Protein AF-A0A7R9HUI9-F1 (afdb_monomer)

Mean predicted aligned error: 11.56 Å

Secondary structure (DSSP, 8-state):
--PPP------HHHH-GGGTT-GGG--EE----SHHHHHHHHHTT-SEEEEEEEEEEEPPSSTT-PEEEEEEPPPTT--SPPBHHHHHHHHHHH-S-EEEEEESSHHHHHHHHHHHHHTGGG--S-EEEEE-TTTS-HHHHHHHHHHHHHH-TTSEEEE-SPPTT----SS-S--HHHHHHHHHHHHHTT--S-EEEEEEHHHHHT-TTTGGGGG--TT-S-EEEEEE--SSS---EEEE---S---------SSS------S-----PPP---PPPP-

Sequence (279 aa):
MKIASSEEMPSIQEFFPSIKNDLTKVTWAHYVDSNVALEVALKSKVMMIVSDVDAIFKPSLSRKNNKVFPIMKRSPGVRRGYTLQQFMKKVSDAKSVAVKLNFDRIIIFEESIKILKDMIGKIKFPLWLNADTDKMEDKDIDKFLSLCTHNFPKATISIGMLHKGQKIGSERGYNAKLVTQMKDTLTRNNVTQTVAFPVDAFLAAYSVDTLPALKDVQGITDSALYMYSLSLFNKDVYVVQAGPRTEGRCNPFYGSQCYKLSSPLPVRPVLPTQVPSLA

Solvent-accessible surface area (backbone atoms only — not comparable to full-atom values): 16521 Å² total; per-residue (Å²): 132,84,73,77,82,90,80,54,49,42,52,67,50,74,72,39,62,90,46,68,83,38,62,56,67,64,38,72,40,73,73,42,25,39,69,66,47,41,55,52,48,74,73,49,89,44,39,31,40,30,25,42,49,34,61,51,78,44,85,39,98,50,90,85,56,61,46,68,43,47,15,25,33,75,63,91,88,69,91,72,76,43,36,45,64,60,51,53,49,54,51,45,72,63,71,69,50,29,42,33,45,35,30,56,46,55,74,45,48,63,57,36,48,60,55,50,59,80,39,47,95,51,46,74,38,29,44,32,49,27,51,41,25,63,66,27,53,71,72,42,51,48,50,49,46,42,50,37,50,73,76,39,63,70,34,32,43,29,47,43,70,50,45,46,89,63,71,75,61,96,57,69,32,53,50,65,66,46,50,49,53,47,44,51,55,41,50,78,40,64,45,43,38,35,38,34,34,54,37,48,43,74,34,46,66,55,13,74,88,38,57,68,57,68,68,74,45,79,70,42,73,45,63,42,41,32,26,36,43,86,60,84,94,60,78,62,65,51,38,50,69,78,68,86,86,77,92,79,89,76,80,96,75,79,86,82,80,94,72,86,89,78,86,89,88,82,90,86,89,83,79,90,79,83,82,82,82,87,128

Radius of gyration: 20.75 Å; Cα contacts (8 Å, |Δi|>4): 456; chains: 1; bounding box: 46×66×59 Å

InterPro domains:
  IPR019356 Menorin-like domain [PF10223] (22-226)
  IPR019356 Menorin-like domain [PTHR21184] (9-214)

Foldseek 3Di:
DDDPDLPAEDDLCVLCVVCVPPCQPQFEDEQCQDPVSLVVCLPDLHAEYEWEKDWDFADDPDNPDTDTFIFTDDDPPDDDTHGPLNSLVVCLVSSRHEYEYEYLFLVNVVNCLVSCLVCSVSNRYAYEYEYPQQRDALVSLLVNLLSCVVRPLAHEYEYELDHHPDDPPVQAADDQVSLVVVLCSCVVSQRQEEYEYEDEPRRVLSQVPRVLCNQPRPRHPGYWYKYWHPPPDDTDIGTDDNDDDDDDHDDDDDDDDDDDDDDYDDDDDDDDDDDDDDD

pLDDT: mean 75.26, std 23.94, range [23.42, 97.81]

Structure (mmCIF, N/CA/C/O backbone):
data_AF-A0A7R9HUI9-F1
#
_entry.id   AF-A0A7R9HUI9-F1
#
loop_
_atom_site.group_PDB
_atom_site.id
_atom_site.type_symbol
_atom_site.label_atom_id
_atom_site.label_alt_id
_atom_site.label_comp_id
_atom_site.label_asym_id
_atom_site.label_entity_id
_atom_site.label_seq_id
_atom_site.pdbx_PDB_ins_code
_atom_site.Cartn_x
_atom_site.Cartn_y
_atom_site.Cartn_z
_atom_site.occupancy
_atom_site.B_iso_or_equiv
_atom_site.auth_seq_id
_atom_site.auth_comp_id
_atom_site.auth_asym_id
_atom_site.auth_atom_id
_atom_site.pdbx_PDB_model_num
ATOM 1 N N . MET A 1 1 ? 2.332 22.270 23.258 1.00 35.53 1 MET A N 1
ATOM 2 C CA . MET A 1 1 ? 1.247 21.310 22.962 1.00 35.53 1 MET A CA 1
ATOM 3 C C . MET A 1 1 ? 1.901 20.032 22.453 1.00 35.53 1 MET A C 1
ATOM 5 O O . MET A 1 1 ? 2.426 20.037 21.349 1.00 35.53 1 MET A O 1
ATOM 9 N N . LYS A 1 2 ? 2.018 18.997 23.296 1.00 28.03 2 LYS A N 1
ATOM 10 C CA . LYS A 1 2 ? 2.572 17.698 22.885 1.00 28.03 2 LYS A CA 1
ATOM 11 C C . LYS A 1 2 ? 1.586 17.069 21.901 1.00 28.03 2 LYS A C 1
ATOM 13 O O . LYS A 1 2 ? 0.448 16.797 22.270 1.00 28.03 2 LYS A O 1
ATOM 18 N N . ILE A 1 3 ? 2.012 16.903 20.654 1.00 37.66 3 ILE A N 1
ATOM 19 C CA . ILE A 1 3 ? 1.336 16.051 19.675 1.00 37.66 3 ILE A CA 1
ATOM 20 C C . ILE A 1 3 ? 1.303 14.653 20.307 1.00 37.66 3 ILE A C 1
ATOM 22 O O . ILE A 1 3 ? 2.332 14.192 20.803 1.00 37.66 3 ILE A O 1
ATOM 26 N N . ALA A 1 4 ? 0.125 14.032 20.384 1.00 33.44 4 ALA A N 1
ATOM 27 C CA . ALA A 1 4 ? -0.018 12.664 20.874 1.00 33.44 4 ALA A CA 1
ATOM 28 C C . ALA A 1 4 ? 1.007 11.758 20.164 1.00 33.44 4 ALA A C 1
ATOM 30 O O . ALA A 1 4 ? 1.166 11.855 18.946 1.00 33.44 4 ALA A O 1
ATOM 31 N N . SER A 1 5 ? 1.742 10.948 20.929 1.00 39.94 5 SER A N 1
ATOM 32 C CA . SER A 1 5 ? 2.838 10.125 20.417 1.00 39.94 5 SER A CA 1
ATOM 33 C C . SER A 1 5 ? 2.357 9.200 19.295 1.00 39.94 5 SER A C 1
ATOM 35 O O . SER A 1 5 ? 1.336 8.520 19.384 1.00 39.94 5 SER A O 1
ATOM 37 N N . SER A 1 6 ? 3.104 9.208 18.199 1.00 42.56 6 SER A N 1
ATOM 38 C CA . SER A 1 6 ? 2.836 8.518 16.939 1.00 42.56 6 SER A CA 1
ATOM 39 C C . SER A 1 6 ? 3.268 7.041 16.957 1.00 42.56 6 SER A C 1
ATOM 41 O O . SER A 1 6 ? 3.981 6.605 16.054 1.00 42.56 6 SER A O 1
ATOM 43 N N . GLU A 1 7 ? 2.888 6.275 17.984 1.00 55.62 7 GLU A N 1
ATOM 44 C CA . GLU A 1 7 ? 3.450 4.930 18.228 1.00 55.62 7 GLU A CA 1
ATOM 45 C C . GLU A 1 7 ? 2.716 3.723 17.606 1.00 55.62 7 GLU A C 1
ATOM 47 O O . GLU A 1 7 ? 3.269 2.635 17.645 1.00 55.62 7 GLU A O 1
ATOM 52 N N . GLU A 1 8 ? 1.533 3.823 16.990 1.00 69.94 8 GLU A N 1
ATOM 53 C CA . GLU A 1 8 ? 0.683 2.611 16.879 1.00 69.94 8 GLU A CA 1
ATOM 54 C C . GLU A 1 8 ? 0.144 2.261 15.476 1.00 69.94 8 GLU A C 1
ATOM 56 O O . GLU A 1 8 ? -1.057 2.054 15.314 1.00 69.94 8 GLU A O 1
ATOM 61 N N . MET A 1 9 ? 1.006 2.145 14.460 1.00 88.25 9 MET A N 1
ATOM 62 C CA . MET A 1 9 ? 0.692 1.309 13.286 1.00 88.25 9 MET A CA 1
ATOM 63 C C . MET A 1 9 ? 1.626 0.095 13.290 1.00 88.25 9 MET A C 1
ATOM 65 O O . MET A 1 9 ? 2.814 0.274 13.020 1.00 88.25 9 MET A O 1
ATOM 69 N N . PRO A 1 10 ? 1.126 -1.110 13.625 1.00 91.88 10 PRO A N 1
ATOM 70 C CA . PRO A 1 10 ? 1.953 -2.307 13.643 1.00 91.88 10 PRO A CA 1
ATOM 71 C C . PRO A 1 10 ? 2.293 -2.758 12.220 1.00 91.88 10 PRO A C 1
ATOM 73 O O . PRO A 1 10 ? 1.549 -2.512 11.265 1.00 91.88 10 PRO A O 1
ATOM 76 N N . SER A 1 11 ? 3.401 -3.474 12.089 1.00 89.50 11 SER A N 1
ATOM 77 C CA . SER A 1 11 ? 3.701 -4.307 10.927 1.00 89.50 11 SER A CA 1
ATOM 78 C C . SER A 1 11 ? 2.710 -5.473 10.807 1.00 89.50 11 SER A C 1
ATOM 80 O O . SER A 1 11 ? 1.988 -5.819 11.746 1.00 89.50 11 SER A O 1
ATOM 82 N N . ILE A 1 12 ? 2.682 -6.122 9.640 1.00 90.31 12 ILE A N 1
ATOM 83 C CA . ILE A 1 12 ? 1.842 -7.307 9.402 1.00 90.31 12 ILE A CA 1
ATOM 84 C C . ILE A 1 12 ? 2.193 -8.439 10.380 1.00 90.31 12 ILE A C 1
ATOM 86 O O . ILE A 1 12 ? 1.303 -9.119 10.881 1.00 90.31 12 ILE A O 1
ATOM 90 N N . GLN A 1 13 ? 3.478 -8.622 10.672 1.00 89.12 13 GLN A N 1
ATOM 91 C CA . GLN A 1 13 ? 4.000 -9.666 11.547 1.00 89.12 13 GLN A CA 1
ATOM 92 C C . GLN A 1 13 ? 3.611 -9.426 13.010 1.00 89.12 13 GLN A C 1
ATOM 94 O O . GLN A 1 13 ? 3.196 -10.363 13.690 1.00 89.12 13 GLN A O 1
ATOM 99 N N . GLU A 1 14 ? 3.698 -8.177 13.478 1.00 92.19 14 GLU A N 1
ATOM 100 C CA . GLU A 1 14 ? 3.264 -7.791 14.828 1.00 92.19 14 GLU A CA 1
ATOM 101 C C . GLU A 1 14 ? 1.750 -7.935 14.991 1.00 92.19 14 GLU A C 1
ATOM 103 O O . GLU A 1 14 ? 1.275 -8.411 16.020 1.00 92.19 14 GLU A O 1
ATOM 108 N N . PHE A 1 15 ? 0.987 -7.553 13.965 1.00 95.31 15 PHE A N 1
ATOM 109 C CA . PHE A 1 15 ? -0.470 -7.628 14.001 1.00 95.31 15 PHE A CA 1
ATOM 110 C C . PHE A 1 15 ? -0.991 -9.068 13.867 1.00 95.31 15 PHE A C 1
ATOM 112 O O . PHE A 1 15 ? -2.026 -9.411 14.437 1.00 95.31 15 PHE A O 1
ATOM 119 N N . PHE A 1 16 ? -0.259 -9.934 13.161 1.00 95.00 16 PHE A N 1
ATOM 120 C CA . PHE A 1 16 ? -0.620 -11.332 12.944 1.00 95.00 16 PHE A CA 1
ATOM 121 C C . PHE A 1 16 ? 0.495 -12.304 13.352 1.00 95.00 16 PHE A C 1
ATOM 123 O O . PHE A 1 16 ? 1.084 -12.972 12.497 1.00 95.00 16 PHE A O 1
ATOM 130 N N . PRO A 1 17 ? 0.744 -12.498 14.657 1.00 95.06 17 PRO A N 1
ATOM 131 C CA . PRO A 1 17 ? 1.827 -13.365 15.129 1.00 95.06 17 PRO A CA 1
ATOM 132 C C . PRO A 1 17 ? 1.682 -14.831 14.674 1.00 95.06 17 PRO A C 1
ATOM 134 O O . PRO A 1 17 ? 2.671 -15.562 14.574 1.00 95.06 17 PRO A O 1
ATOM 137 N N . SER A 1 18 ? 0.464 -15.272 14.335 1.00 93.94 18 SER A N 1
ATOM 138 C CA . SER A 1 18 ? 0.172 -16.624 13.839 1.00 93.94 18 SER A CA 1
ATOM 139 C C . SER A 1 18 ? 0.872 -16.968 12.520 1.00 93.94 18 SER A C 1
ATOM 141 O O . SER A 1 18 ? 1.105 -18.152 12.258 1.00 93.94 18 SER A O 1
ATOM 143 N N . ILE A 1 19 ? 1.268 -15.975 11.711 1.00 88.50 19 ILE A N 1
ATOM 144 C CA . ILE A 1 19 ? 2.004 -16.231 10.464 1.00 88.50 19 ILE A CA 1
ATOM 145 C C . ILE A 1 19 ? 3.453 -16.658 10.724 1.00 88.50 19 ILE A C 1
ATOM 147 O O . ILE A 1 19 ? 4.075 -17.251 9.844 1.00 88.50 19 ILE A O 1
ATOM 151 N N . LYS A 1 20 ? 3.985 -16.439 11.938 1.00 90.31 20 LYS A N 1
ATOM 152 C CA . LYS A 1 20 ? 5.367 -16.770 12.332 1.00 90.31 20 LYS A CA 1
ATOM 153 C C . LYS A 1 20 ? 6.413 -16.154 11.393 1.00 90.31 20 LYS A C 1
ATOM 155 O O . LYS A 1 20 ? 7.291 -16.860 10.906 1.00 90.31 20 LYS A O 1
ATOM 160 N N . ASN A 1 21 ? 6.289 -14.852 11.131 1.00 83.69 21 ASN A N 1
ATOM 161 C CA . ASN A 1 21 ? 7.165 -14.099 10.223 1.00 83.69 21 ASN A CA 1
ATOM 162 C C . ASN A 1 21 ? 7.240 -14.674 8.804 1.00 83.69 21 ASN A C 1
ATOM 164 O O . ASN A 1 21 ? 8.276 -14.542 8.166 1.00 83.69 21 ASN A O 1
ATOM 168 N N . ASP A 1 22 ? 6.178 -15.332 8.342 1.00 82.12 22 ASP A N 1
ATOM 169 C CA . ASP A 1 22 ? 6.052 -15.843 6.983 1.00 82.12 22 ASP A CA 1
ATOM 170 C C . ASP A 1 22 ? 4.892 -15.126 6.293 1.00 82.12 22 ASP A C 1
ATOM 172 O O . ASP A 1 22 ? 3.723 -15.499 6.440 1.00 82.12 22 ASP A O 1
ATOM 176 N N . LEU A 1 23 ? 5.219 -14.061 5.558 1.00 83.00 23 LEU A N 1
ATOM 177 C CA . LEU A 1 23 ? 4.222 -13.239 4.873 1.00 83.00 23 LEU A CA 1
ATOM 178 C C . LEU A 1 23 ? 3.435 -14.014 3.798 1.00 83.00 23 LEU A C 1
ATOM 180 O O . LEU A 1 23 ? 2.349 -13.572 3.425 1.00 83.00 23 LEU A O 1
ATOM 184 N N . THR A 1 24 ? 3.911 -15.187 3.349 1.00 79.50 24 THR A N 1
ATOM 185 C CA . THR A 1 24 ? 3.194 -16.052 2.387 1.00 79.50 24 THR A CA 1
ATOM 186 C C . THR A 1 24 ? 1.862 -16.573 2.944 1.00 79.50 24 THR A C 1
ATOM 188 O O . THR A 1 24 ? 0.975 -16.948 2.182 1.00 79.50 24 THR A O 1
ATOM 191 N N . LYS A 1 25 ? 1.692 -16.562 4.275 1.00 84.94 25 LYS A N 1
ATOM 192 C CA . LYS A 1 25 ? 0.476 -17.021 4.967 1.00 84.94 25 LYS A CA 1
ATOM 193 C C . LYS A 1 25 ? -0.602 -15.953 5.105 1.00 84.94 25 LYS A C 1
ATOM 195 O O . LYS A 1 25 ? -1.689 -16.262 5.591 1.00 84.94 25 LYS A O 1
ATOM 200 N N . VAL A 1 26 ? -0.313 -14.706 4.734 1.00 85.81 26 VAL A N 1
ATOM 201 C CA . VAL A 1 26 ? -1.303 -13.627 4.779 1.00 85.81 26 VAL A CA 1
ATOM 202 C C . VAL A 1 26 ? -2.389 -13.926 3.752 1.00 85.81 26 VAL A C 1
ATOM 204 O O . VAL A 1 26 ? -2.101 -14.094 2.570 1.00 85.81 26 VAL A O 1
ATOM 207 N N . THR A 1 27 ? -3.640 -13.991 4.201 1.00 89.12 27 THR A N 1
ATOM 208 C CA . THR A 1 27 ? -4.804 -14.196 3.332 1.00 89.12 27 THR A CA 1
ATOM 209 C C . THR A 1 27 ? -5.467 -12.866 2.990 1.00 89.12 27 THR A C 1
ATOM 211 O O . THR A 1 27 ? -5.553 -11.964 3.827 1.00 89.12 27 THR A O 1
ATOM 214 N N . TRP A 1 28 ? -5.962 -12.749 1.759 1.00 89.44 28 TRP A N 1
ATOM 215 C CA . TRP A 1 28 ? -6.388 -11.478 1.179 1.00 89.44 28 TRP A CA 1
ATOM 216 C C . TRP A 1 28 ? -7.849 -11.532 0.725 1.00 89.44 28 TRP A C 1
ATOM 218 O O . TRP A 1 28 ? -8.276 -12.493 0.089 1.00 89.44 28 TRP A O 1
ATOM 228 N N . ALA A 1 29 ? -8.607 -10.477 1.012 1.00 87.00 29 ALA A N 1
ATOM 229 C CA . ALA A 1 29 ? -9.877 -10.183 0.361 1.00 87.00 29 ALA A CA 1
ATOM 230 C C . ALA A 1 29 ? -9.671 -9.018 -0.607 1.00 87.00 29 ALA A C 1
ATOM 232 O O . ALA A 1 29 ? -9.324 -7.914 -0.187 1.00 87.00 29 ALA A O 1
ATOM 233 N N . HIS A 1 30 ? -9.891 -9.258 -1.896 1.00 86.56 30 HIS A N 1
ATOM 234 C CA . HIS A 1 30 ? -9.762 -8.240 -2.936 1.00 86.56 30 HIS A CA 1
ATOM 235 C C . HIS A 1 30 ? -11.111 -7.611 -3.287 1.00 86.56 30 HIS A C 1
ATOM 237 O O . HIS A 1 30 ? -12.155 -8.241 -3.118 1.00 86.56 30 HIS A O 1
ATOM 243 N N . TYR A 1 31 ? -11.069 -6.390 -3.829 1.00 85.31 31 TYR A N 1
ATOM 244 C CA . TYR A 1 31 ? -12.244 -5.648 -4.308 1.00 85.31 31 TYR A CA 1
ATOM 245 C C . TYR A 1 31 ? -13.308 -5.438 -3.234 1.00 85.31 31 TYR A C 1
ATOM 247 O O . TYR A 1 31 ? -14.516 -5.538 -3.474 1.00 85.31 31 TYR A O 1
ATOM 255 N N . VAL A 1 32 ? -12.862 -5.155 -2.012 1.00 88.94 32 VAL A N 1
ATOM 256 C CA . VAL A 1 32 ? -13.756 -4.895 -0.886 1.00 88.94 32 VAL A CA 1
ATOM 257 C C . VAL A 1 32 ? -14.206 -3.436 -0.946 1.00 88.94 32 VAL A C 1
ATOM 259 O O . VAL A 1 32 ? -13.897 -2.617 -0.083 1.00 88.94 32 VAL A O 1
ATOM 262 N N . ASP A 1 33 ? -14.929 -3.100 -2.011 1.00 87.31 33 ASP A N 1
ATOM 263 C CA . ASP A 1 33 ? -15.222 -1.712 -2.377 1.00 87.31 33 ASP A CA 1
ATOM 264 C C . ASP A 1 33 ? -16.661 -1.292 -2.023 1.00 87.31 33 ASP A C 1
ATOM 266 O O . ASP A 1 33 ? -17.144 -0.218 -2.381 1.00 87.31 33 ASP A O 1
ATOM 270 N N . SER A 1 34 ? -17.380 -2.141 -1.288 1.00 86.56 34 SER A N 1
ATOM 271 C CA . SER A 1 34 ? -18.741 -1.874 -0.827 1.00 86.56 34 SER A CA 1
ATOM 272 C C . SER A 1 34 ? -18.910 -2.222 0.643 1.00 86.56 34 SER A C 1
ATOM 274 O O . SER A 1 34 ? -18.186 -3.050 1.195 1.00 86.56 34 SER A O 1
ATOM 276 N N . ASN A 1 35 ? -19.926 -1.630 1.271 1.00 87.94 35 ASN A N 1
ATOM 277 C CA . ASN A 1 35 ? -20.260 -1.946 2.653 1.00 87.94 35 ASN A CA 1
ATOM 278 C C . ASN A 1 35 ? -20.578 -3.440 2.858 1.00 87.94 35 ASN A C 1
ATOM 280 O O . ASN A 1 35 ? -20.190 -4.022 3.864 1.00 87.94 35 ASN A O 1
ATOM 284 N N . VAL A 1 36 ? -21.267 -4.060 1.894 1.00 87.44 36 VAL A N 1
ATOM 285 C CA . VAL A 1 36 ? -21.635 -5.482 1.958 1.00 87.44 36 VAL A CA 1
ATOM 286 C C . VAL A 1 36 ? -20.393 -6.362 1.851 1.00 87.44 36 VAL A C 1
ATOM 288 O O . VAL A 1 36 ? -20.204 -7.250 2.676 1.00 87.44 36 VAL A O 1
ATOM 291 N N . ALA A 1 37 ? -19.512 -6.081 0.884 1.00 88.56 37 ALA A N 1
ATOM 292 C CA . ALA A 1 37 ? -18.255 -6.811 0.744 1.00 88.56 37 ALA A CA 1
ATOM 293 C C . ALA A 1 37 ? -17.390 -6.677 2.005 1.00 88.56 37 ALA A C 1
ATOM 295 O O . ALA A 1 37 ? -16.818 -7.664 2.461 1.00 88.56 37 ALA A O 1
ATOM 296 N N . LEU A 1 38 ? -17.344 -5.482 2.605 1.00 91.31 38 LEU A N 1
ATOM 297 C CA . LEU A 1 38 ? -16.615 -5.260 3.849 1.00 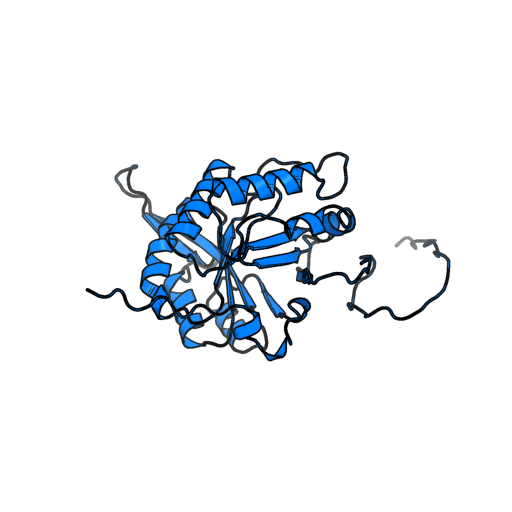91.31 38 LEU A CA 1
ATOM 298 C C . LEU A 1 38 ? -17.197 -6.078 5.003 1.00 91.31 38 LEU A C 1
ATOM 300 O O . LEU A 1 38 ? -16.449 -6.720 5.728 1.00 91.31 38 LEU A O 1
ATOM 304 N N . GLU A 1 39 ? -18.518 -6.107 5.166 1.00 90.81 39 GLU A N 1
ATOM 305 C CA . GLU A 1 39 ? -19.155 -6.913 6.213 1.00 90.81 39 GLU A CA 1
ATOM 306 C C . GLU A 1 39 ? -18.893 -8.414 6.045 1.00 90.81 39 GLU A C 1
ATOM 308 O O . GLU A 1 39 ? -18.693 -9.110 7.040 1.00 90.81 39 GLU A O 1
ATOM 313 N N . VAL A 1 40 ? -18.856 -8.911 4.805 1.00 90.06 40 VAL A N 1
ATOM 314 C CA . VAL A 1 40 ? -18.475 -10.300 4.510 1.00 90.06 40 VAL A CA 1
ATOM 315 C C . VAL A 1 40 ? -17.008 -10.542 4.866 1.00 90.06 40 VAL A C 1
ATOM 317 O O . VAL A 1 40 ? -16.707 -11.504 5.570 1.00 90.06 40 VAL A O 1
ATOM 320 N N . ALA A 1 41 ? -16.105 -9.655 4.441 1.00 90.31 41 ALA A N 1
ATOM 321 C CA . ALA A 1 41 ? -14.678 -9.774 4.720 1.00 90.31 41 ALA A CA 1
ATOM 322 C C . ALA A 1 41 ? -14.396 -9.781 6.231 1.00 90.31 41 ALA A C 1
ATOM 324 O O . ALA A 1 41 ? -13.711 -10.678 6.717 1.00 90.31 41 ALA A O 1
ATOM 325 N N . LEU A 1 42 ? -15.001 -8.863 6.992 1.00 93.62 42 LEU A N 1
ATOM 326 C CA . LEU A 1 42 ? -14.818 -8.755 8.445 1.00 93.62 42 LEU A CA 1
ATOM 327 C C . LEU A 1 42 ? -15.363 -9.956 9.235 1.00 93.62 42 LEU A C 1
ATOM 329 O O . LEU A 1 42 ? -14.907 -10.204 10.347 1.00 93.62 42 LEU A O 1
ATOM 333 N N . LYS A 1 43 ? -16.335 -10.696 8.686 1.00 93.31 43 LYS A N 1
ATOM 334 C CA . LYS A 1 43 ? -16.864 -11.938 9.283 1.00 93.31 43 LYS A CA 1
ATOM 335 C C . LYS A 1 43 ? -16.084 -13.188 8.867 1.00 93.31 43 LYS A C 1
ATOM 337 O O . LYS A 1 43 ? -16.346 -14.273 9.384 1.00 93.31 43 LYS A O 1
ATOM 342 N N . SER A 1 44 ? -15.173 -13.058 7.908 1.00 91.69 44 SER A N 1
ATOM 343 C CA . SER A 1 44 ? -14.363 -14.160 7.396 1.00 91.69 44 SER A CA 1
ATOM 344 C C . SER A 1 44 ? -13.030 -14.285 8.151 1.00 91.69 44 SER A C 1
ATOM 346 O O . SER A 1 44 ? -12.781 -13.576 9.122 1.00 91.69 44 SER A O 1
ATOM 348 N N . LYS A 1 45 ? -12.160 -15.202 7.707 1.00 90.94 45 LYS A N 1
ATOM 349 C CA . LYS A 1 45 ? -10.803 -15.395 8.254 1.00 90.94 45 LYS A CA 1
ATOM 350 C C . LYS A 1 45 ? -9.716 -14.680 7.439 1.00 90.94 45 LYS A C 1
ATOM 352 O O . LYS A 1 45 ? -8.543 -15.035 7.551 1.00 90.94 45 LYS A O 1
ATOM 357 N N . VAL A 1 46 ? -10.094 -13.741 6.569 1.00 92.25 46 VAL A N 1
ATOM 358 C CA . VAL A 1 46 ? -9.115 -12.963 5.800 1.00 92.25 46 VAL A CA 1
ATOM 359 C C . VAL A 1 46 ? -8.327 -12.046 6.722 1.00 92.25 46 VAL A C 1
ATOM 361 O O . VAL A 1 46 ? -8.871 -11.481 7.666 1.00 92.25 46 VAL A O 1
ATOM 364 N N . MET A 1 47 ? -7.039 -11.910 6.443 1.00 94.88 47 MET A N 1
ATOM 365 C CA . MET A 1 47 ? -6.127 -11.105 7.252 1.00 94.88 47 MET A CA 1
ATOM 366 C C . MET A 1 47 ? -5.993 -9.700 6.680 1.00 94.88 47 MET A C 1
ATOM 368 O O . MET A 1 47 ? -5.856 -8.731 7.419 1.00 94.88 47 MET A O 1
ATOM 372 N N . MET A 1 48 ? -6.065 -9.566 5.359 1.00 94.31 48 MET A N 1
ATOM 373 C CA . MET A 1 48 ? -5.848 -8.300 4.685 1.00 94.31 48 MET A CA 1
ATOM 374 C C . MET A 1 48 ? -6.972 -7.974 3.714 1.00 94.31 48 MET A C 1
ATOM 376 O O . MET A 1 48 ? -7.371 -8.798 2.896 1.00 94.31 48 MET A O 1
ATOM 380 N N . ILE A 1 49 ? -7.471 -6.746 3.795 1.00 94.38 49 ILE A N 1
ATOM 381 C CA . ILE A 1 49 ? -8.476 -6.209 2.887 1.00 94.38 49 ILE A CA 1
ATOM 382 C C . ILE A 1 49 ? -7.792 -5.303 1.868 1.00 94.38 49 ILE A C 1
ATOM 384 O O . ILE A 1 49 ? -7.045 -4.401 2.240 1.00 94.38 49 ILE A O 1
ATOM 388 N N . VAL A 1 50 ? -8.075 -5.521 0.587 1.00 92.06 50 VAL A N 1
ATOM 389 C CA . VAL A 1 50 ? -7.651 -4.652 -0.511 1.00 92.06 50 VAL A CA 1
ATOM 390 C C . VAL A 1 50 ? -8.870 -3.983 -1.110 1.00 92.06 50 VAL A C 1
ATOM 392 O O . VAL A 1 50 ? -9.792 -4.664 -1.572 1.00 92.06 50 VAL A O 1
ATOM 395 N N . SER A 1 51 ? -8.823 -2.659 -1.161 1.00 91.19 51 SER A N 1
ATOM 396 C CA . SER A 1 51 ? -9.906 -1.873 -1.725 1.00 91.19 51 SER A CA 1
ATOM 397 C C . SER A 1 51 ? -9.389 -0.735 -2.589 1.00 91.19 51 SER A C 1
ATOM 399 O O . SER A 1 51 ? -8.406 -0.070 -2.255 1.00 91.19 51 SER A O 1
ATOM 401 N N . ASP A 1 52 ? -10.087 -0.492 -3.687 1.00 91.56 52 ASP A N 1
ATOM 402 C CA . ASP A 1 52 ? -9.818 0.617 -4.583 1.00 91.56 52 ASP A CA 1
ATOM 403 C C . ASP A 1 52 ? -10.544 1.875 -4.082 1.00 91.56 52 ASP A C 1
ATOM 405 O O . ASP A 1 52 ? -11.731 1.847 -3.743 1.00 91.56 52 ASP A O 1
ATOM 409 N N . VAL A 1 53 ? -9.838 3.004 -4.064 1.00 93.12 53 VAL A N 1
ATOM 410 C CA . VAL A 1 53 ? -10.399 4.315 -3.737 1.00 93.12 53 VAL A CA 1
ATOM 411 C C . VAL A 1 53 ? -10.638 5.084 -5.032 1.00 93.12 53 VAL A C 1
ATOM 413 O O . VAL A 1 53 ? -9.722 5.334 -5.815 1.00 93.12 53 VAL A O 1
ATOM 416 N N . ASP A 1 54 ? -11.887 5.476 -5.240 1.00 91.00 54 ASP A N 1
ATOM 417 C CA . ASP A 1 54 ? -12.336 6.332 -6.334 1.00 91.00 54 ASP A CA 1
ATOM 418 C C . ASP A 1 54 ? -12.853 7.664 -5.761 1.00 91.00 54 ASP A C 1
ATOM 420 O O . ASP A 1 54 ? -12.751 7.935 -4.561 1.00 91.00 54 ASP A O 1
ATOM 424 N N . ALA A 1 55 ? -13.426 8.528 -6.592 1.00 88.69 55 ALA A N 1
ATOM 425 C CA . ALA A 1 55 ? -14.029 9.761 -6.131 1.00 88.69 55 ALA A CA 1
ATOM 426 C C . ALA A 1 55 ? -15.320 10.122 -6.859 1.00 88.69 55 ALA A C 1
ATOM 428 O O . ALA A 1 55 ? -15.496 9.908 -8.057 1.00 88.69 55 ALA A O 1
ATOM 429 N N . ILE A 1 56 ? -16.212 10.786 -6.124 1.00 87.19 56 ILE A N 1
ATOM 430 C CA . ILE A 1 56 ? -17.309 11.540 -6.726 1.00 87.19 56 ILE A CA 1
ATOM 431 C C . ILE A 1 56 ? -16.789 12.940 -7.041 1.00 87.19 56 ILE A C 1
ATOM 433 O O . ILE A 1 56 ? -16.425 13.691 -6.135 1.00 87.19 56 ILE A O 1
ATOM 437 N N . PHE A 1 57 ? -16.807 13.302 -8.321 1.00 84.31 57 PHE A N 1
ATOM 438 C CA . PHE A 1 57 ? -16.501 14.650 -8.788 1.00 84.31 57 PHE A CA 1
ATOM 439 C C . PHE A 1 57 ? -17.796 15.457 -8.826 1.00 84.31 57 PHE A C 1
ATOM 441 O O . PHE A 1 57 ? -18.670 15.194 -9.652 1.00 84.31 57 PHE A O 1
ATOM 448 N N . LYS A 1 58 ? -17.945 16.429 -7.921 1.00 78.94 58 LYS A N 1
ATOM 449 C CA . LYS A 1 58 ? -19.066 17.373 -7.977 1.00 78.94 58 LYS A CA 1
ATOM 450 C C . LYS A 1 58 ? -18.636 18.623 -8.746 1.00 78.94 58 LYS A C 1
ATOM 452 O O . LYS A 1 58 ? -17.728 19.316 -8.272 1.00 78.94 58 LYS A O 1
ATOM 457 N N . PRO A 1 59 ? -19.276 18.927 -9.892 1.00 71.19 59 PRO A N 1
ATOM 458 C CA . PRO A 1 59 ? -19.029 20.167 -10.610 1.00 71.19 59 PRO A CA 1
ATOM 459 C C . PRO A 1 59 ? -19.308 21.357 -9.693 1.00 71.19 59 PRO A C 1
ATOM 461 O O . PRO A 1 59 ? -20.351 21.410 -9.040 1.00 71.19 59 PRO A O 1
ATOM 464 N N . SER A 1 60 ? -18.380 22.305 -9.642 1.00 66.56 60 SER A N 1
ATOM 465 C CA . SER A 1 60 ? -18.647 23.627 -9.075 1.00 66.56 60 SER A CA 1
ATOM 466 C C . SER A 1 60 ? -19.048 24.585 -10.195 1.00 66.56 60 SER A C 1
ATOM 468 O O . SER A 1 60 ? -18.524 24.503 -11.305 1.00 66.56 60 SER A O 1
ATOM 470 N N . LEU A 1 61 ? -19.949 25.526 -9.891 1.00 63.25 61 LEU A N 1
ATOM 471 C CA . LEU A 1 61 ? -20.314 26.633 -10.789 1.00 63.25 61 LEU A CA 1
ATOM 472 C C . LEU A 1 61 ? -19.084 27.469 -11.190 1.00 63.25 61 LEU A C 1
ATOM 474 O O . LEU A 1 61 ? -19.038 28.033 -12.279 1.00 63.25 61 LEU A O 1
ATOM 478 N N . SER A 1 62 ? -18.048 27.490 -10.347 1.00 59.88 62 SER A N 1
ATOM 479 C CA . SER A 1 62 ? -16.713 27.947 -10.721 1.00 59.88 62 SER A CA 1
ATOM 480 C C . SER A 1 62 ? -15.857 26.755 -11.172 1.00 59.88 62 SER A C 1
ATOM 482 O O . SER A 1 62 ? -15.542 25.870 -10.375 1.00 59.88 62 SER A O 1
ATOM 484 N N . ARG A 1 63 ? -15.397 26.755 -12.436 1.00 54.81 63 ARG A N 1
ATOM 485 C CA . ARG A 1 63 ? -14.506 25.717 -13.018 1.00 54.81 63 ARG A CA 1
ATOM 486 C C . ARG A 1 63 ? -13.199 25.473 -12.236 1.00 54.81 63 ARG A C 1
ATOM 488 O O . ARG A 1 63 ? -12.463 24.554 -12.568 1.00 54.81 63 ARG A O 1
ATOM 495 N N . LYS A 1 64 ? -12.894 26.294 -11.224 1.00 56.38 64 LYS A N 1
ATOM 496 C CA . LYS A 1 64 ? -11.677 26.218 -10.406 1.00 56.38 64 LYS A CA 1
ATOM 497 C C . LYS A 1 64 ? -11.797 25.323 -9.162 1.00 56.38 64 LYS A C 1
ATOM 499 O O . LYS A 1 64 ? -10.764 24.944 -8.636 1.00 56.38 64 LYS A O 1
ATOM 504 N N . ASN A 1 65 ? -13.006 24.943 -8.724 1.00 58.00 65 ASN A N 1
ATOM 505 C CA . ASN A 1 65 ? -13.213 24.259 -7.433 1.00 58.00 65 ASN A CA 1
ATOM 506 C C . ASN A 1 65 ? -14.089 22.998 -7.544 1.00 58.00 65 ASN A C 1
ATOM 508 O O . ASN A 1 65 ? -15.044 22.838 -6.780 1.00 58.00 65 ASN A O 1
ATOM 512 N N . ASN A 1 66 ? -13.808 22.100 -8.493 1.00 68.44 66 ASN A N 1
ATOM 513 C CA . ASN A 1 66 ? -14.472 20.793 -8.487 1.00 68.44 66 ASN A CA 1
ATOM 514 C C . ASN A 1 66 ? -14.156 20.083 -7.166 1.00 68.44 66 ASN A C 1
ATOM 516 O O . ASN A 1 66 ? -12.994 19.823 -6.867 1.00 68.44 66 ASN A O 1
ATOM 520 N N . LYS A 1 67 ? -15.190 19.786 -6.373 1.00 80.12 67 LYS A N 1
ATOM 521 C CA . LYS A 1 67 ? -15.010 19.070 -5.109 1.00 80.12 67 LYS A CA 1
ATOM 522 C C . LYS A 1 67 ? -14.882 17.584 -5.406 1.00 80.12 67 LYS A C 1
ATOM 524 O O . LYS A 1 67 ? -15.753 17.004 -6.062 1.00 80.12 67 LYS A O 1
ATOM 529 N N . VAL A 1 68 ? -13.810 16.991 -4.907 1.00 86.50 68 VAL A N 1
ATOM 530 C CA . VAL A 1 68 ? -13.501 15.570 -5.031 1.00 86.50 68 VAL A CA 1
ATOM 531 C C . VAL A 1 68 ? -13.821 14.923 -3.690 1.00 86.50 68 VAL A C 1
ATOM 533 O O . VAL A 1 68 ? -13.352 15.371 -2.650 1.00 86.50 68 VAL A O 1
ATOM 536 N N . PHE A 1 69 ? -14.667 13.897 -3.698 1.00 90.25 69 PHE A N 1
ATOM 537 C CA . PHE A 1 69 ? -15.047 13.178 -2.483 1.00 90.25 69 PHE A CA 1
ATOM 538 C C . PHE A 1 69 ? -14.572 11.731 -2.579 1.00 90.25 69 PHE A C 1
ATOM 540 O O . PHE A 1 69 ? -15.186 10.978 -3.343 1.00 90.25 69 PHE A O 1
ATOM 547 N N . PRO A 1 70 ? -13.527 11.334 -1.827 1.00 93.44 70 PRO A N 1
ATOM 548 C CA . PRO A 1 70 ? -13.045 9.960 -1.814 1.00 93.44 70 PRO A CA 1
ATOM 549 C C . PRO A 1 70 ? -14.122 8.968 -1.366 1.00 93.44 70 PRO A C 1
ATOM 551 O O . PRO A 1 70 ? -14.725 9.088 -0.290 1.00 93.44 70 PRO A O 1
ATOM 554 N N . ILE A 1 71 ? -14.355 7.968 -2.203 1.00 93.00 71 ILE A N 1
ATOM 555 C CA . ILE A 1 71 ? -15.272 6.856 -1.972 1.00 93.00 71 ILE A CA 1
ATOM 556 C C . ILE A 1 71 ? -14.555 5.545 -2.274 1.00 93.00 71 ILE A C 1
ATOM 558 O O . ILE A 1 71 ? -13.559 5.521 -2.986 1.00 93.00 71 ILE A O 1
ATOM 562 N N . MET A 1 72 ? -15.081 4.441 -1.771 1.00 92.25 72 MET A N 1
ATOM 563 C CA . MET A 1 72 ? -14.680 3.128 -2.254 1.00 92.25 72 MET A CA 1
ATOM 564 C C . MET A 1 72 ? -15.200 2.940 -3.683 1.00 92.25 72 MET A C 1
ATOM 566 O O . MET A 1 72 ? -16.295 3.415 -4.020 1.00 92.25 72 MET A O 1
ATOM 570 N N . LYS A 1 73 ? -14.394 2.304 -4.537 1.00 83.25 73 LYS A N 1
ATOM 571 C CA . LYS A 1 73 ? -14.672 2.177 -5.967 1.00 83.25 73 LYS A CA 1
ATOM 572 C C . LYS A 1 73 ? -15.998 1.479 -6.217 1.00 83.25 73 LYS A C 1
ATOM 574 O O . LYS A 1 73 ? -16.378 0.480 -5.619 1.00 83.25 73 LYS A O 1
ATOM 579 N N . ARG A 1 74 ? -16.765 2.057 -7.124 1.00 71.62 74 ARG A N 1
ATOM 580 C CA . ARG A 1 74 ? -18.150 1.658 -7.331 1.00 71.62 74 ARG A CA 1
ATOM 581 C C . ARG A 1 74 ? -18.214 0.412 -8.209 1.00 71.62 74 ARG A C 1
ATOM 583 O O . ARG A 1 74 ? -17.739 0.446 -9.342 1.00 71.62 74 ARG A O 1
ATOM 590 N N . SER A 1 75 ? -18.905 -0.636 -7.763 1.00 56.53 75 SER A N 1
ATOM 591 C CA . SER A 1 75 ? -19.399 -1.656 -8.695 1.00 56.53 75 SER A CA 1
ATOM 592 C C . SER A 1 75 ? -20.412 -1.012 -9.659 1.00 56.53 75 SER A C 1
ATOM 594 O O . SER A 1 75 ? -21.240 -0.204 -9.213 1.00 56.53 75 SER A O 1
ATOM 596 N N . PRO A 1 76 ? -20.386 -1.329 -10.967 1.00 51.28 76 PRO A N 1
ATOM 597 C CA . PRO A 1 76 ? -21.358 -0.800 -11.922 1.00 51.28 76 PRO A CA 1
ATOM 598 C C . PRO A 1 76 ? -22.801 -0.971 -11.411 1.00 51.28 76 PRO A C 1
ATOM 600 O O . PRO A 1 76 ? -23.183 -2.053 -10.982 1.00 51.28 76 PRO A O 1
ATOM 603 N N . GLY A 1 77 ? -23.599 0.104 -11.419 1.00 44.94 77 GLY A N 1
ATOM 604 C CA . GLY A 1 77 ? -25.024 0.066 -11.044 1.00 44.94 77 GLY A CA 1
ATOM 605 C C . GLY A 1 77 ? -25.389 0.530 -9.624 1.00 44.94 77 GLY A C 1
ATOM 606 O O . GLY A 1 77 ? -26.559 0.812 -9.372 1.00 44.94 77 GLY A O 1
ATOM 607 N N . VAL A 1 78 ? -24.436 0.718 -8.704 1.00 54.00 78 VAL A N 1
ATOM 608 C CA . VAL A 1 78 ? -24.743 1.241 -7.354 1.00 54.00 78 VAL A CA 1
ATOM 609 C C . VAL A 1 78 ? -24.792 2.777 -7.370 1.00 54.00 78 VAL A C 1
ATOM 611 O O . VAL A 1 78 ? -23.907 3.425 -7.924 1.00 54.00 78 VAL A O 1
ATOM 614 N N . ARG A 1 79 ? -25.846 3.389 -6.806 1.00 53.81 79 ARG A N 1
ATOM 615 C CA . ARG A 1 79 ? -26.117 4.847 -6.894 1.00 53.81 79 ARG A CA 1
ATOM 616 C C . ARG A 1 79 ? -25.581 5.691 -5.727 1.00 53.81 79 ARG A C 1
ATOM 618 O O . ARG A 1 79 ? -25.468 6.904 -5.879 1.00 53.81 79 ARG A O 1
ATOM 625 N N . ARG A 1 80 ? -25.259 5.092 -4.575 1.00 63.47 80 ARG A N 1
ATOM 626 C CA . ARG A 1 80 ? -24.701 5.792 -3.401 1.00 63.47 80 ARG A CA 1
ATOM 627 C C . ARG A 1 80 ? -23.315 5.227 -3.087 1.00 63.47 80 ARG A C 1
ATOM 629 O O . ARG A 1 80 ? -23.191 4.026 -2.879 1.00 63.47 80 ARG A O 1
ATOM 636 N N . GLY A 1 81 ? -22.290 6.078 -3.101 1.00 68.94 81 GLY A N 1
ATOM 637 C CA . GLY A 1 81 ? -20.914 5.674 -2.798 1.00 68.94 81 GLY A CA 1
ATOM 638 C C . GLY A 1 81 ? -20.720 5.419 -1.304 1.00 68.94 81 GLY A C 1
ATOM 639 O O . GLY A 1 81 ? -21.187 6.207 -0.482 1.00 68.94 81 GLY A O 1
ATOM 640 N N . TYR A 1 82 ? -20.035 4.328 -0.964 1.00 87.69 82 TYR A N 1
ATOM 641 C CA . TYR A 1 82 ? -19.541 4.073 0.388 1.00 87.69 82 TYR A CA 1
ATOM 642 C C . TYR A 1 82 ? -18.295 4.935 0.599 1.00 87.69 82 TYR A C 1
ATOM 644 O O . TYR A 1 82 ? -17.343 4.808 -0.166 1.00 87.69 82 TYR A O 1
ATOM 652 N N . THR A 1 83 ? -18.310 5.882 1.540 1.00 93.06 83 THR A N 1
ATOM 653 C CA . THR A 1 83 ? -17.196 6.842 1.639 1.00 93.06 83 THR A CA 1
ATOM 654 C C . THR A 1 83 ? -15.947 6.190 2.225 1.00 93.06 83 THR A C 1
ATOM 656 O O . THR A 1 83 ? -16.052 5.273 3.043 1.00 93.06 83 THR A O 1
ATOM 659 N N . LEU A 1 84 ? -14.763 6.711 1.880 1.00 95.50 84 LEU A N 1
ATOM 660 C CA . LEU A 1 84 ? -13.507 6.248 2.483 1.00 95.50 84 LEU A CA 1
ATOM 661 C C . LEU A 1 84 ? -13.546 6.365 4.015 1.00 95.50 84 LEU A C 1
ATOM 663 O O . LEU A 1 84 ? -13.121 5.460 4.724 1.00 95.50 84 LEU A O 1
ATOM 667 N N . GLN A 1 85 ? -14.115 7.449 4.545 1.00 95.81 85 GLN A N 1
ATOM 668 C CA . GLN A 1 85 ? -14.246 7.638 5.991 1.00 95.81 85 GLN A CA 1
ATOM 669 C C . GLN A 1 85 ? -15.130 6.561 6.638 1.00 95.81 85 GLN A C 1
ATOM 671 O O . GLN A 1 85 ? -14.801 6.046 7.706 1.00 95.81 85 GLN A O 1
ATOM 676 N N . GLN A 1 86 ? -16.253 6.206 6.006 1.00 95.25 86 GLN A N 1
ATOM 677 C CA . GLN A 1 86 ? -17.127 5.148 6.510 1.00 95.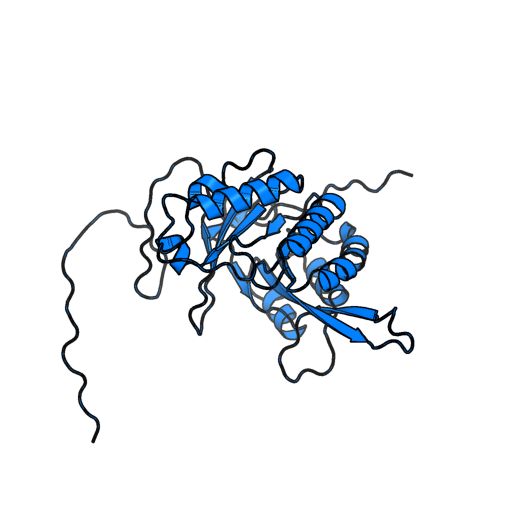25 86 GLN A CA 1
ATOM 678 C C . GLN A 1 86 ? -16.445 3.776 6.446 1.00 95.25 86 GLN A C 1
ATOM 680 O O . GLN A 1 86 ? -16.602 2.991 7.383 1.00 95.25 86 GLN A O 1
ATOM 685 N N . PHE A 1 87 ? -15.688 3.507 5.378 1.00 96.38 87 PHE A N 1
ATOM 686 C CA . PHE A 1 87 ? -14.854 2.312 5.232 1.00 96.38 87 PHE A CA 1
ATOM 687 C C . PHE A 1 87 ? -13.837 2.211 6.366 1.00 96.38 87 PHE A C 1
ATOM 689 O O . PHE A 1 87 ? -13.877 1.272 7.161 1.00 96.38 87 PHE A O 1
ATOM 696 N N . MET A 1 88 ? -13.000 3.237 6.516 1.00 97.12 88 MET A N 1
ATOM 697 C CA . MET A 1 88 ? -11.945 3.259 7.525 1.00 97.12 88 MET A CA 1
ATOM 698 C C . MET A 1 88 ? -12.515 3.174 8.940 1.00 97.12 88 MET A C 1
ATOM 700 O O . MET A 1 88 ? -11.943 2.486 9.779 1.00 97.12 88 MET A O 1
ATOM 704 N N . LYS A 1 89 ? -13.676 3.791 9.212 1.00 96.56 89 LYS A N 1
ATOM 705 C CA . LYS A 1 89 ? -14.340 3.666 10.518 1.00 96.56 89 LYS A CA 1
ATOM 706 C C . LYS A 1 89 ? -14.722 2.218 10.812 1.00 96.56 89 LYS A C 1
ATOM 708 O O . LYS A 1 89 ? -14.422 1.738 11.898 1.00 96.56 89 LYS A O 1
ATOM 713 N N . LYS A 1 90 ? -15.353 1.520 9.864 1.00 96.06 90 LYS A N 1
ATOM 714 C CA . LYS A 1 90 ? -15.763 0.124 10.070 1.00 96.06 90 LYS A CA 1
ATOM 715 C C . LYS A 1 90 ? -14.570 -0.806 10.289 1.00 96.06 90 LYS A C 1
ATOM 717 O O . LYS A 1 90 ? -14.632 -1.652 11.174 1.00 96.06 90 LYS A O 1
ATOM 722 N N . VAL A 1 91 ? -13.485 -0.627 9.536 1.00 96.00 91 VAL A N 1
ATOM 723 C CA . VAL A 1 91 ? -12.254 -1.413 9.728 1.00 96.00 91 VAL A CA 1
ATOM 724 C C . VAL A 1 91 ? -11.623 -1.111 11.093 1.00 96.00 91 VAL A C 1
ATOM 726 O O . VAL A 1 91 ? -11.318 -2.036 11.846 1.00 96.00 91 VAL A O 1
ATOM 729 N N . SER A 1 92 ? -11.485 0.170 11.455 1.00 95.50 92 SER A N 1
ATOM 730 C CA . SER A 1 92 ? -10.971 0.588 12.767 1.00 95.50 92 SER A CA 1
ATOM 731 C C . SER A 1 92 ? -11.790 0.047 13.935 1.00 95.50 92 SER A C 1
ATOM 733 O O . SER A 1 92 ? -11.217 -0.253 14.979 1.00 95.50 92 SER A O 1
ATOM 735 N N . ASP A 1 93 ? -13.107 -0.076 13.780 1.00 95.25 93 ASP A N 1
ATOM 736 C CA . ASP A 1 93 ? -13.980 -0.636 14.812 1.00 95.25 93 ASP A CA 1
ATOM 737 C C . ASP A 1 93 ? -13.799 -2.164 14.934 1.00 95.25 93 ASP A C 1
ATOM 739 O O . ASP A 1 93 ? -13.860 -2.695 16.041 1.00 95.25 93 ASP A O 1
ATOM 743 N N . ALA A 1 94 ? -13.529 -2.866 13.826 1.00 93.31 94 ALA A N 1
ATOM 744 C CA . ALA A 1 94 ? -13.354 -4.320 13.807 1.00 93.31 94 ALA A CA 1
ATOM 745 C C . ALA A 1 94 ? -12.001 -4.794 14.366 1.00 93.31 94 ALA A C 1
ATOM 747 O O . ALA A 1 94 ? -11.942 -5.849 14.994 1.00 93.31 94 ALA A O 1
ATOM 748 N N . LYS A 1 95 ? -10.922 -4.026 14.145 1.00 89.31 95 LYS A N 1
ATOM 749 C CA . LYS A 1 95 ? -9.563 -4.282 14.679 1.00 89.31 95 LYS A CA 1
ATOM 750 C C . LYS A 1 95 ? -8.994 -5.683 14.392 1.00 89.31 95 LYS A C 1
ATOM 752 O O . LYS A 1 95 ? -8.138 -6.155 15.131 1.00 89.31 95 LYS A O 1
ATOM 757 N N . SER A 1 96 ? -9.458 -6.348 13.337 1.00 93.56 96 SER A N 1
ATOM 758 C CA . SER A 1 96 ? -9.110 -7.744 13.032 1.00 93.56 96 SER A CA 1
ATOM 759 C C . SER A 1 96 ? -8.410 -7.938 11.687 1.00 93.56 96 SER A C 1
ATOM 761 O O . SER A 1 96 ? -7.967 -9.043 11.388 1.00 93.56 96 SER A O 1
ATOM 763 N N . VAL A 1 97 ? -8.299 -6.881 10.879 1.00 96.31 97 VAL A N 1
ATOM 764 C CA . VAL A 1 97 ? -7.769 -6.942 9.512 1.00 96.31 97 VAL A CA 1
ATOM 765 C C . VAL A 1 97 ? -6.776 -5.811 9.252 1.00 96.31 97 VAL A C 1
ATOM 767 O O . VAL A 1 97 ? -6.939 -4.699 9.754 1.00 96.31 97 VAL A O 1
ATOM 770 N N . ALA A 1 98 ? -5.767 -6.091 8.432 1.00 96.94 98 ALA A N 1
ATOM 771 C CA . ALA A 1 98 ? -4.938 -5.085 7.781 1.00 96.94 98 ALA A CA 1
ATOM 772 C C . ALA A 1 98 ? -5.654 -4.521 6.543 1.00 96.94 98 ALA A C 1
ATOM 774 O O . ALA A 1 98 ? -6.553 -5.159 5.987 1.00 96.94 98 ALA A O 1
ATOM 775 N N . VAL A 1 99 ? -5.244 -3.339 6.080 1.00 97.19 99 VAL A N 1
ATOM 776 C CA . VAL A 1 99 ? -5.864 -2.673 4.923 1.00 97.19 99 VAL A CA 1
ATOM 777 C C . VAL A 1 99 ? -4.817 -2.219 3.926 1.00 97.19 99 VAL A C 1
ATOM 779 O O . VAL A 1 99 ? -3.849 -1.564 4.295 1.00 97.19 99 VAL A O 1
ATOM 782 N N . LYS A 1 100 ? -5.077 -2.472 2.645 1.00 96.81 100 LYS A N 1
ATOM 783 C CA . LYS A 1 100 ? -4.419 -1.830 1.512 1.00 96.81 100 LYS A CA 1
ATOM 784 C C . LYS A 1 100 ? -5.418 -0.999 0.721 1.00 96.81 100 LYS A C 1
ATOM 786 O O . LYS A 1 100 ? -6.390 -1.533 0.191 1.00 96.81 100 LYS A O 1
ATOM 791 N N . LEU A 1 101 ? -5.142 0.297 0.617 1.00 97.25 101 LEU A N 1
ATOM 792 C CA . LEU A 1 101 ? -5.906 1.231 -0.204 1.00 97.25 101 LEU A CA 1
ATOM 793 C C . LEU A 1 101 ? -5.183 1.449 -1.532 1.00 97.25 101 LEU A C 1
ATOM 795 O O . LEU A 1 101 ? -4.036 1.898 -1.534 1.00 97.25 101 LEU A O 1
ATOM 799 N N . ASN A 1 102 ? -5.844 1.151 -2.648 1.00 94.69 102 ASN A N 1
ATOM 800 C CA . ASN A 1 102 ? -5.316 1.405 -3.985 1.00 94.69 102 ASN A CA 1
ATOM 801 C C . ASN A 1 102 ? -5.847 2.730 -4.529 1.00 94.69 102 ASN A C 1
ATOM 803 O O . ASN A 1 102 ? -7.053 2.973 -4.536 1.00 94.69 102 ASN A O 1
ATOM 807 N N . PHE A 1 103 ? -4.946 3.562 -5.036 1.00 94.75 103 PHE A N 1
ATOM 808 C CA . PHE A 1 103 ? -5.265 4.820 -5.690 1.00 94.75 103 PHE A CA 1
ATOM 809 C C . PHE A 1 103 ? -4.853 4.745 -7.157 1.00 94.75 103 PHE A C 1
ATOM 811 O O . PHE A 1 103 ? -3.697 4.463 -7.462 1.00 94.75 103 PHE A O 1
ATOM 818 N N . ASP A 1 104 ? -5.793 5.061 -8.048 1.00 90.19 104 ASP A N 1
ATOM 819 C CA . ASP A 1 104 ? -5.564 5.114 -9.500 1.00 90.19 104 ASP A CA 1
ATOM 820 C C . ASP A 1 104 ? -5.203 6.535 -9.982 1.00 90.19 104 ASP A C 1
ATOM 822 O O . ASP A 1 104 ? -4.770 6.727 -11.117 1.00 90.19 104 ASP A O 1
ATOM 826 N N . ARG A 1 105 ? -5.424 7.565 -9.147 1.00 92.06 105 ARG A N 1
ATOM 827 C CA . ARG A 1 105 ? -5.170 8.979 -9.479 1.00 92.06 105 ARG A CA 1
ATOM 828 C C . ARG A 1 105 ? -4.686 9.770 -8.270 1.00 92.06 105 ARG A C 1
ATOM 830 O O . ARG A 1 105 ? -5.311 9.718 -7.210 1.00 92.06 105 ARG A O 1
ATOM 837 N N . ILE A 1 106 ? -3.649 10.586 -8.461 1.00 94.94 106 ILE A N 1
ATOM 838 C CA . ILE A 1 106 ? -3.047 11.386 -7.384 1.00 94.94 106 ILE A CA 1
ATOM 839 C C . ILE A 1 106 ? -4.048 12.316 -6.691 1.00 94.94 106 ILE A C 1
ATOM 841 O O . ILE A 1 106 ? -4.078 12.374 -5.468 1.00 94.94 106 ILE A O 1
ATOM 845 N N . ILE A 1 107 ? -4.951 12.952 -7.446 1.00 93.69 107 ILE A N 1
ATOM 846 C CA . ILE A 1 107 ? -5.957 13.870 -6.886 1.00 93.69 107 ILE A CA 1
ATOM 847 C C . ILE A 1 107 ? -6.893 13.186 -5.876 1.00 93.69 107 ILE A C 1
ATOM 849 O O . ILE A 1 107 ? -7.375 13.820 -4.945 1.00 93.69 107 ILE A O 1
ATOM 853 N N . ILE A 1 108 ? -7.143 11.881 -6.035 1.00 94.44 108 ILE A N 1
ATOM 854 C CA . ILE A 1 108 ? -7.972 11.108 -5.101 1.00 94.44 108 ILE A CA 1
ATOM 855 C C . ILE A 1 108 ? -7.185 10.838 -3.819 1.00 94.44 108 ILE A C 1
ATOM 857 O O . ILE A 1 108 ? -7.740 10.944 -2.723 1.00 94.44 108 ILE A O 1
ATOM 861 N N . PHE A 1 109 ? -5.891 10.529 -3.943 1.00 97.12 109 PHE A N 1
ATOM 862 C CA . PHE A 1 109 ? -5.016 10.352 -2.790 1.00 97.12 109 PHE A CA 1
ATOM 863 C C . PHE A 1 109 ? -4.886 11.647 -1.985 1.00 97.12 109 PHE A C 1
ATOM 865 O O . PHE A 1 109 ? -5.110 11.616 -0.781 1.00 97.12 109 PHE A O 1
ATOM 872 N N . GLU A 1 110 ? -4.632 12.786 -2.638 1.00 96.38 110 GLU A N 1
ATOM 873 C CA . GLU A 1 110 ? -4.526 14.101 -1.985 1.00 96.38 110 GLU A CA 1
ATOM 874 C C . GLU A 1 110 ? -5.737 14.415 -1.099 1.00 96.38 110 GLU A C 1
ATOM 876 O O . GLU A 1 110 ? -5.595 14.783 0.067 1.00 96.38 110 GLU A O 1
ATOM 881 N N . GLU A 1 111 ? -6.938 14.184 -1.621 1.00 95.19 111 GLU A N 1
ATOM 882 C CA . GLU A 1 111 ? -8.195 14.428 -0.906 1.00 95.19 111 GLU A CA 1
ATOM 883 C C . GLU A 1 111 ? -8.462 13.378 0.182 1.00 95.19 111 GLU A C 1
ATOM 885 O O . GLU A 1 111 ? -9.143 13.639 1.177 1.00 95.19 111 GLU A O 1
ATOM 890 N N . SER A 1 112 ? -7.872 12.190 0.042 1.00 97.31 112 SER A N 1
ATOM 891 C CA . SER A 1 112 ? -7.922 11.133 1.054 1.00 97.31 112 SER A CA 1
ATOM 892 C C . SER A 1 112 ? -7.012 11.421 2.247 1.00 97.31 112 SER A C 1
ATOM 894 O O . SER A 1 112 ? -7.316 10.966 3.350 1.00 97.31 112 SER A O 1
ATOM 896 N N . ILE A 1 113 ? -5.940 12.210 2.079 1.00 97.50 113 ILE A N 1
ATOM 897 C CA . ILE A 1 113 ? -4.975 12.509 3.152 1.00 97.50 113 ILE A CA 1
ATOM 898 C C . ILE A 1 113 ? -5.677 13.090 4.372 1.00 97.50 113 ILE A C 1
ATOM 900 O O . ILE A 1 113 ? -5.444 12.626 5.486 1.00 97.50 113 ILE A O 1
ATOM 904 N N . LYS A 1 114 ? -6.554 14.081 4.178 1.00 95.44 114 LYS A N 1
ATOM 905 C CA . LYS A 1 114 ? -7.268 14.714 5.293 1.00 95.44 114 LYS A CA 1
ATOM 906 C C . LYS A 1 114 ? -8.104 13.692 6.066 1.00 95.44 114 LYS A C 1
ATOM 908 O O . LYS A 1 114 ? -8.011 13.631 7.286 1.00 95.44 114 LYS A O 1
ATOM 913 N N . ILE A 1 115 ? -8.848 12.849 5.351 1.00 96.38 115 ILE A N 1
ATOM 914 C CA . ILE A 1 115 ? -9.691 11.804 5.947 1.00 96.38 115 ILE A CA 1
ATOM 915 C C . ILE A 1 115 ? -8.839 10.826 6.763 1.00 96.38 115 ILE A C 1
ATOM 917 O O . ILE A 1 115 ? -9.171 10.518 7.905 1.00 96.38 115 ILE A O 1
ATOM 921 N N . LEU A 1 116 ? -7.730 10.350 6.193 1.00 97.00 116 LEU A N 1
ATOM 922 C CA . LEU A 1 116 ? -6.841 9.397 6.855 1.00 97.00 116 LEU A CA 1
ATOM 923 C C . LEU A 1 116 ? -6.133 10.019 8.068 1.00 97.00 116 LEU A C 1
ATOM 925 O O . LEU A 1 116 ? -6.013 9.360 9.098 1.00 97.00 116 LEU A O 1
ATOM 929 N N . LYS A 1 117 ? -5.725 11.294 7.994 1.00 95.19 117 LYS A N 1
ATOM 930 C CA . LYS A 1 117 ? -5.120 12.025 9.122 1.00 95.19 117 LYS A CA 1
ATOM 931 C C . LYS A 1 117 ? -6.103 12.239 10.266 1.00 95.19 117 LYS A C 1
ATOM 933 O O . LYS A 1 117 ? -5.748 11.972 11.409 1.00 95.19 117 LYS A O 1
ATOM 938 N N . ASP A 1 118 ? -7.342 12.626 9.968 1.00 94.88 118 ASP A N 1
ATOM 939 C CA . ASP A 1 118 ? -8.404 12.771 10.975 1.00 94.88 118 ASP A CA 1
ATOM 940 C C . ASP A 1 118 ? -8.709 11.433 11.680 1.00 94.88 118 ASP A C 1
ATOM 942 O O . ASP A 1 118 ? -9.227 11.393 12.798 1.00 94.88 118 ASP A O 1
ATOM 946 N N . MET A 1 119 ? -8.363 10.318 11.034 1.00 93.88 119 MET A N 1
ATOM 947 C CA . MET A 1 119 ? -8.536 8.966 11.548 1.00 93.88 119 MET A CA 1
ATOM 948 C C . MET A 1 119 ? -7.267 8.329 12.115 1.00 93.88 119 MET A C 1
ATOM 950 O O . MET A 1 119 ? -7.367 7.238 12.672 1.00 93.88 119 MET A O 1
ATOM 954 N N . ILE A 1 120 ? -6.104 8.982 12.037 1.00 90.94 120 ILE A N 1
ATOM 955 C CA . ILE A 1 120 ? -4.805 8.348 12.311 1.00 90.94 120 ILE A CA 1
ATOM 956 C C . ILE A 1 120 ? -4.734 7.732 13.713 1.00 90.94 120 ILE A C 1
ATOM 958 O O . ILE A 1 120 ? -4.247 6.620 13.886 1.00 90.94 120 ILE A O 1
ATOM 962 N N . GLY A 1 121 ? -5.335 8.393 14.708 1.00 90.50 121 GLY A N 1
ATOM 963 C CA . GLY A 1 121 ? -5.402 7.902 16.087 1.00 90.50 121 GLY A CA 1
ATOM 964 C C . GLY A 1 121 ? -6.262 6.646 16.280 1.00 90.50 121 GLY A C 1
ATOM 965 O O . GLY A 1 121 ? -6.213 6.049 17.349 1.00 90.50 121 GLY A O 1
ATOM 966 N N . LYS A 1 122 ? -7.040 6.235 15.272 1.00 93.12 122 LYS A N 1
ATOM 967 C CA . LYS A 1 122 ? -7.896 5.033 15.266 1.00 93.12 122 LYS A CA 1
ATOM 968 C C . LYS A 1 122 ? -7.369 3.930 14.344 1.00 93.12 122 LYS A C 1
ATOM 970 O O . LYS A 1 122 ? -7.941 2.840 14.313 1.00 93.12 122 LYS A O 1
ATOM 975 N N . ILE A 1 123 ? -6.319 4.197 13.573 1.00 93.88 123 ILE A N 1
ATOM 976 C CA . ILE A 1 123 ? -5.692 3.211 12.692 1.00 93.88 123 ILE A CA 1
ATOM 977 C C . ILE A 1 123 ? -4.676 2.448 13.541 1.00 93.88 123 ILE A C 1
ATOM 979 O O . ILE A 1 123 ? -3.553 2.898 13.720 1.00 93.88 123 ILE A O 1
ATOM 983 N N . LYS A 1 124 ? -5.126 1.332 14.126 1.00 94.62 124 LYS A N 1
ATOM 984 C CA . LYS A 1 124 ? -4.340 0.436 15.002 1.00 94.62 124 LYS A CA 1
ATOM 985 C C . LYS A 1 124 ? -4.044 -0.906 14.334 1.00 94.62 124 LYS A C 1
ATOM 987 O O . LYS A 1 124 ? -3.977 -1.942 14.985 1.00 94.62 124 LYS A O 1
ATOM 992 N N . PHE A 1 125 ? -3.960 -0.880 13.013 1.00 95.62 125 PHE A N 1
ATOM 993 C CA . PHE A 1 125 ? -3.745 -2.030 12.149 1.00 95.62 125 PHE A CA 1
ATOM 994 C C . PHE A 1 125 ? -2.754 -1.640 11.043 1.00 95.62 125 PHE A C 1
ATOM 996 O O . PHE A 1 125 ? -2.597 -0.444 10.771 1.00 95.62 125 PHE A O 1
ATOM 1003 N N . PRO A 1 126 ? -2.109 -2.613 10.380 1.00 96.12 126 PRO A N 1
ATOM 1004 C CA . PRO A 1 126 ? -1.201 -2.334 9.278 1.00 96.12 126 PRO A CA 1
ATOM 1005 C C . PRO A 1 126 ? -1.954 -1.671 8.120 1.00 96.12 126 PRO A C 1
ATOM 1007 O O . PRO A 1 126 ? -2.914 -2.235 7.584 1.00 96.12 126 PRO A O 1
ATOM 1010 N N . LEU A 1 127 ? -1.515 -0.473 7.734 1.00 96.69 127 LEU A N 1
ATOM 1011 C CA . LEU A 1 127 ? -2.059 0.274 6.602 1.00 96.69 127 LEU A CA 1
ATOM 1012 C C . LEU A 1 127 ? -1.043 0.316 5.464 1.00 96.69 127 LEU A C 1
ATOM 1014 O O . LEU A 1 127 ? 0.090 0.767 5.637 1.00 96.69 127 LEU A O 1
ATOM 1018 N N . TRP A 1 128 ? -1.473 -0.132 4.291 1.00 96.94 128 TRP A N 1
ATOM 1019 C CA . TRP A 1 128 ? -0.722 -0.068 3.048 1.00 96.94 128 TRP A CA 1
ATOM 1020 C C . TRP A 1 128 ? -1.361 0.970 2.124 1.00 96.94 128 TRP A C 1
ATOM 1022 O O . TRP A 1 128 ? -2.568 0.940 1.870 1.00 96.94 128 TRP A O 1
ATOM 1032 N N . LEU A 1 129 ? -0.545 1.880 1.603 1.00 97.50 129 LEU A N 1
ATOM 1033 C CA . LEU A 1 129 ? -0.957 2.895 0.636 1.00 97.50 129 LEU A CA 1
ATOM 1034 C C . LEU A 1 129 ? -0.369 2.526 -0.718 1.00 97.50 129 LEU A C 1
ATOM 1036 O O . LEU A 1 129 ? 0.850 2.482 -0.866 1.00 97.50 129 LEU A O 1
ATOM 1040 N N . ASN A 1 130 ? -1.228 2.242 -1.694 1.00 96.19 130 ASN A N 1
ATOM 1041 C CA . ASN A 1 130 ? -0.811 1.755 -2.999 1.00 96.19 130 ASN A CA 1
ATOM 1042 C C . ASN A 1 130 ? -1.098 2.744 -4.119 1.00 96.19 130 ASN A C 1
ATOM 1044 O O . ASN A 1 130 ? -2.251 3.132 -4.304 1.00 96.19 130 ASN A O 1
ATOM 1048 N N . ALA A 1 131 ? -0.087 3.046 -4.927 1.00 93.12 131 ALA A N 1
ATOM 1049 C CA . ALA A 1 131 ? -0.272 3.719 -6.206 1.00 93.12 131 ALA A CA 1
ATOM 1050 C C . ALA A 1 131 ? -0.347 2.693 -7.343 1.00 93.12 131 ALA A C 1
ATOM 1052 O O . ALA A 1 131 ? 0.494 1.796 -7.434 1.00 93.12 131 ALA A O 1
ATOM 1053 N N . ASP A 1 132 ? -1.353 2.820 -8.208 1.00 83.56 132 ASP A N 1
ATOM 1054 C CA . ASP A 1 132 ? -1.394 2.106 -9.485 1.00 83.56 132 ASP A CA 1
ATOM 1055 C C . ASP A 1 132 ? -0.490 2.831 -10.495 1.00 83.56 132 ASP A C 1
ATOM 1057 O O . ASP A 1 132 ? -0.867 3.834 -11.110 1.00 83.56 132 ASP A O 1
ATOM 1061 N N . THR A 1 133 ? 0.743 2.345 -10.612 1.00 82.38 133 THR A N 1
ATOM 1062 C CA . THR A 1 133 ? 1.795 2.947 -11.436 1.00 82.38 133 THR A CA 1
ATOM 1063 C C . THR A 1 133 ? 1.517 2.853 -12.928 1.00 82.38 133 THR A C 1
ATOM 1065 O O . THR A 1 133 ? 1.951 3.732 -13.665 1.00 82.38 133 THR A O 1
ATOM 1068 N N . ASP A 1 134 ? 0.711 1.887 -13.374 1.00 82.00 134 ASP A N 1
ATOM 1069 C CA . ASP A 1 134 ? 0.305 1.773 -14.778 1.00 82.00 134 ASP A CA 1
ATOM 1070 C C . ASP A 1 134 ? -0.711 2.859 -15.174 1.00 82.00 134 ASP A C 1
ATOM 1072 O O . ASP A 1 134 ? -0.897 3.156 -16.359 1.00 82.00 134 ASP A O 1
ATOM 1076 N N . LYS A 1 135 ? -1.378 3.480 -14.191 1.00 82.06 135 LYS A N 1
ATOM 1077 C CA . LYS A 1 135 ? -2.394 4.525 -14.401 1.00 82.06 135 LYS A CA 1
ATOM 1078 C C . LYS A 1 135 ? -1.909 5.938 -14.095 1.00 82.06 135 LYS A C 1
ATOM 1080 O O . LYS A 1 135 ? -2.546 6.897 -14.549 1.00 82.06 135 LYS A O 1
ATOM 1085 N N . MET A 1 136 ? -0.803 6.083 -13.371 1.00 86.31 136 MET A N 1
ATOM 1086 C CA . MET A 1 136 ? -0.230 7.375 -12.991 1.00 86.31 136 MET A CA 1
ATOM 1087 C C . MET A 1 136 ? 1.008 7.730 -13.816 1.00 86.31 136 MET A C 1
ATOM 1089 O O . MET A 1 136 ? 1.795 6.871 -14.190 1.00 86.31 136 MET A O 1
ATOM 1093 N N . GLU A 1 137 ? 1.186 9.024 -14.075 1.00 89.12 137 GLU A N 1
ATOM 1094 C CA . GLU A 1 137 ? 2.431 9.553 -14.644 1.00 89.12 137 GLU A CA 1
ATOM 1095 C C . GLU A 1 137 ? 3.543 9.579 -13.578 1.00 89.12 137 GLU A C 1
ATOM 1097 O O . GLU A 1 137 ? 3.252 9.711 -12.388 1.00 89.12 137 GLU A O 1
ATOM 1102 N N . ASP A 1 138 ? 4.815 9.583 -13.987 1.00 87.56 138 ASP A N 1
ATOM 1103 C CA . ASP A 1 138 ? 5.972 9.612 -13.068 1.00 87.56 138 ASP A CA 1
ATOM 1104 C C . ASP A 1 138 ? 5.899 10.747 -12.033 1.00 87.56 138 ASP A C 1
ATOM 1106 O O . ASP A 1 138 ? 6.124 10.545 -10.841 1.00 87.56 138 ASP A O 1
ATOM 1110 N N . LYS A 1 139 ? 5.498 11.947 -12.468 1.00 92.19 139 LYS A N 1
ATOM 1111 C CA . LYS A 1 139 ? 5.334 13.109 -11.579 1.00 92.19 139 LYS A CA 1
ATOM 1112 C C . LYS A 1 139 ? 4.261 12.896 -10.502 1.00 92.19 139 LYS A C 1
ATOM 1114 O O . LYS A 1 139 ? 4.348 13.461 -9.414 1.00 92.19 139 LYS A O 1
ATOM 1119 N N . ASP A 1 140 ? 3.226 12.120 -10.820 1.00 94.94 140 ASP A N 1
ATOM 1120 C CA . ASP A 1 140 ? 2.118 11.834 -9.912 1.00 94.94 140 ASP A CA 1
ATOM 1121 C C . ASP A 1 140 ? 2.546 10.765 -8.899 1.00 94.94 140 ASP A C 1
ATOM 1123 O O . ASP A 1 140 ? 2.178 10.851 -7.727 1.00 94.94 140 ASP A O 1
ATOM 1127 N N . ILE A 1 141 ? 3.392 9.822 -9.326 1.00 95.12 141 ILE A N 1
ATOM 1128 C CA . ILE A 1 141 ? 4.063 8.855 -8.455 1.00 95.12 141 ILE A CA 1
ATOM 1129 C C . ILE A 1 141 ? 4.989 9.543 -7.452 1.00 95.12 141 ILE A C 1
ATOM 1131 O O . ILE A 1 141 ? 4.923 9.256 -6.259 1.00 95.12 141 ILE A O 1
ATOM 1135 N N . ASP A 1 142 ? 5.785 10.511 -7.890 1.00 95.88 142 ASP A N 1
ATOM 1136 C CA . ASP A 1 142 ? 6.650 11.278 -6.984 1.00 95.88 142 ASP A CA 1
ATOM 1137 C C . ASP A 1 142 ? 5.866 12.037 -5.942 1.00 95.88 142 ASP A C 1
ATOM 1139 O O . ASP A 1 142 ? 6.157 11.999 -4.745 1.00 95.88 142 ASP A O 1
ATOM 1143 N N . LYS A 1 143 ? 4.803 12.691 -6.402 1.00 97.44 143 LYS A N 1
ATOM 1144 C CA . LYS A 1 143 ? 3.897 13.398 -5.520 1.00 97.44 143 LYS A CA 1
ATOM 1145 C C . LYS A 1 143 ? 3.248 12.438 -4.524 1.00 97.44 143 LYS A C 1
ATOM 1147 O O . LYS A 1 143 ? 3.179 12.762 -3.342 1.00 97.44 143 LYS A O 1
ATOM 1152 N N . PHE A 1 144 ? 2.824 11.250 -4.960 1.00 97.81 144 PHE A N 1
ATOM 1153 C CA . PHE A 1 144 ? 2.297 10.211 -4.075 1.00 97.81 144 PHE A CA 1
ATOM 1154 C C . PHE A 1 144 ? 3.313 9.812 -2.995 1.00 97.81 144 PHE A C 1
ATOM 1156 O O . PHE A 1 144 ? 2.973 9.818 -1.809 1.00 97.81 144 PHE A O 1
ATOM 1163 N N . LEU A 1 145 ? 4.558 9.516 -3.381 1.00 97.50 145 LEU A N 1
ATOM 1164 C CA . LEU A 1 145 ? 5.618 9.106 -2.458 1.00 97.50 145 LEU A CA 1
ATOM 1165 C C . LEU A 1 145 ? 5.956 10.218 -1.459 1.00 97.50 145 LEU A C 1
ATOM 1167 O O . LEU A 1 145 ? 5.958 9.967 -0.255 1.00 97.50 145 LEU A O 1
ATOM 1171 N N . SER A 1 146 ? 6.142 11.451 -1.934 1.00 97.00 146 SER A N 1
ATOM 1172 C CA . SER A 1 146 ? 6.383 12.631 -1.092 1.00 97.00 146 SER A CA 1
ATOM 1173 C C . SER A 1 146 ? 5.255 12.868 -0.078 1.00 97.00 146 SER A C 1
ATOM 1175 O O . SER A 1 146 ? 5.488 13.153 1.099 1.00 97.00 146 SER A O 1
ATOM 1177 N N . LEU A 1 147 ? 4.001 12.699 -0.499 1.00 97.62 147 LEU A N 1
ATOM 1178 C CA . LEU A 1 147 ? 2.854 12.831 0.394 1.00 97.62 147 LEU A CA 1
ATOM 1179 C C . LEU A 1 147 ? 2.787 11.690 1.419 1.00 97.62 147 LEU A C 1
ATOM 1181 O O . LEU A 1 147 ? 2.413 11.947 2.567 1.00 97.62 147 LEU A O 1
ATOM 1185 N N . CYS A 1 148 ? 3.168 10.464 1.046 1.00 96.75 148 CYS A N 1
ATOM 1186 C CA . CYS A 1 148 ? 3.262 9.334 1.971 1.00 96.75 148 CYS A CA 1
ATOM 1187 C C . CYS A 1 148 ? 4.356 9.545 3.023 1.00 96.75 148 CYS A C 1
ATOM 1189 O O . CYS A 1 148 ? 4.081 9.376 4.209 1.00 96.75 148 CYS A O 1
ATOM 1191 N N . THR A 1 149 ? 5.568 9.940 2.617 1.00 94.62 149 THR A N 1
ATOM 1192 C CA . THR A 1 149 ? 6.693 10.195 3.538 1.00 94.62 149 THR A CA 1
ATOM 1193 C C . THR A 1 149 ? 6.365 11.299 4.533 1.00 94.62 149 THR A C 1
ATOM 1195 O O . THR A 1 149 ? 6.652 11.161 5.721 1.00 94.62 149 THR A O 1
ATOM 1198 N N . HIS A 1 150 ? 5.677 12.350 4.087 1.00 94.31 150 HIS A N 1
ATOM 1199 C CA . HIS A 1 150 ? 5.302 13.460 4.955 1.00 94.31 150 HIS A CA 1
ATOM 1200 C C . HIS A 1 150 ? 4.128 13.145 5.898 1.00 94.31 150 HIS A C 1
ATOM 1202 O O . HIS A 1 150 ? 4.148 13.536 7.064 1.00 94.31 150 H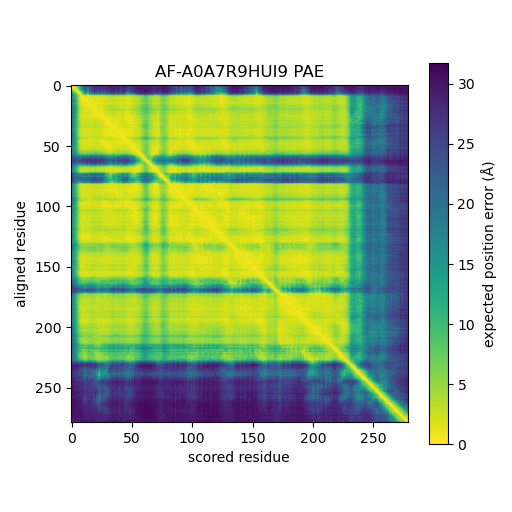IS A O 1
ATOM 1208 N N . ASN A 1 151 ? 3.075 12.481 5.409 1.00 95.06 151 ASN A N 1
ATOM 1209 C CA . ASN A 1 151 ? 1.822 12.342 6.164 1.00 95.06 151 ASN A CA 1
ATOM 1210 C C . ASN A 1 151 ? 1.652 10.983 6.852 1.00 95.06 151 ASN A C 1
ATOM 1212 O O . ASN A 1 151 ? 0.918 10.903 7.837 1.00 95.06 151 ASN A O 1
ATOM 1216 N N . PHE A 1 152 ? 2.305 9.931 6.353 1.00 94.94 152 PHE A N 1
ATOM 1217 C CA . PHE A 1 152 ? 2.128 8.552 6.817 1.00 94.94 152 PHE A CA 1
ATOM 1218 C C . PHE A 1 152 ? 3.473 7.809 6.938 1.00 94.94 152 PHE A C 1
ATOM 1220 O O . PHE A 1 152 ? 3.655 6.757 6.322 1.00 94.94 152 PHE A O 1
ATOM 1227 N N . PRO A 1 153 ? 4.416 8.292 7.772 1.00 92.00 153 PRO A N 1
ATOM 1228 C CA . PRO A 1 153 ? 5.760 7.710 7.897 1.00 92.00 153 PRO A CA 1
ATOM 1229 C C . PRO A 1 153 ? 5.788 6.286 8.483 1.00 92.00 153 PRO A C 1
ATOM 1231 O O . PRO A 1 153 ? 6.845 5.669 8.550 1.00 92.00 153 PRO A O 1
ATOM 1234 N N . LYS A 1 154 ? 4.646 5.758 8.940 1.00 91.06 154 LYS A N 1
ATOM 1235 C CA . LYS A 1 154 ? 4.501 4.389 9.464 1.00 91.06 154 LYS A CA 1
ATOM 1236 C C . LYS A 1 154 ? 3.637 3.481 8.584 1.00 91.06 154 LYS A C 1
ATOM 1238 O O . LYS A 1 154 ? 3.548 2.292 8.861 1.00 91.06 154 LYS A O 1
ATOM 1243 N N . ALA A 1 155 ? 2.999 4.016 7.542 1.00 94.81 155 ALA A N 1
ATOM 1244 C CA . ALA A 1 155 ? 2.285 3.182 6.582 1.00 94.81 155 ALA A CA 1
ATOM 1245 C C . ALA A 1 155 ? 3.287 2.478 5.659 1.00 94.81 155 ALA A C 1
ATOM 1247 O O . ALA A 1 155 ? 4.333 3.036 5.327 1.00 94.81 155 ALA A O 1
ATOM 1248 N N . THR A 1 156 ? 2.947 1.272 5.209 1.00 94.56 156 THR A N 1
ATOM 1249 C CA . THR A 1 156 ? 3.702 0.610 4.140 1.00 94.56 156 THR A CA 1
ATOM 1250 C C . THR A 1 156 ? 3.356 1.269 2.809 1.00 94.56 156 THR A C 1
ATOM 1252 O O . THR A 1 156 ? 2.180 1.397 2.457 1.00 94.56 15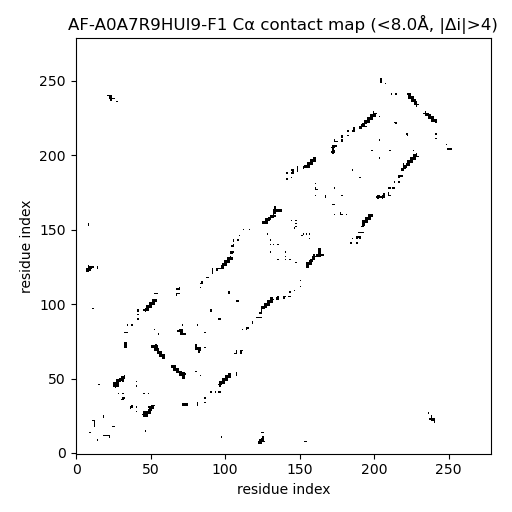6 THR A O 1
ATOM 1255 N N . ILE A 1 157 ? 4.370 1.677 2.053 1.00 95.56 157 ILE A N 1
ATOM 1256 C CA . ILE A 1 157 ? 4.189 2.164 0.684 1.00 95.56 157 ILE A CA 1
ATOM 1257 C C . ILE A 1 157 ? 4.157 0.953 -0.240 1.00 95.56 157 ILE A C 1
ATOM 1259 O O . ILE A 1 157 ? 5.070 0.141 -0.215 1.00 95.56 157 ILE A O 1
ATOM 1263 N N . SER A 1 158 ? 3.127 0.831 -1.071 1.00 94.12 158 SER A N 1
ATOM 1264 C CA . SER A 1 158 ? 3.033 -0.213 -2.090 1.00 94.12 158 SER A CA 1
ATOM 1265 C C . SER A 1 158 ? 3.089 0.408 -3.481 1.00 94.12 158 SER A C 1
ATOM 1267 O O . SER A 1 158 ? 2.253 1.245 -3.815 1.00 94.12 158 SER A O 1
ATOM 1269 N N . ILE A 1 159 ? 4.061 0.022 -4.303 1.00 91.38 159 ILE A N 1
ATOM 1270 C CA . ILE A 1 159 ? 4.257 0.651 -5.614 1.00 91.38 159 ILE A CA 1
ATOM 1271 C C . ILE A 1 159 ? 4.756 -0.346 -6.664 1.00 91.38 159 ILE A C 1
ATOM 1273 O O . ILE A 1 159 ? 5.707 -1.092 -6.430 1.00 91.38 159 ILE A O 1
ATOM 1277 N N . GLY A 1 160 ? 4.075 -0.385 -7.811 1.00 85.25 160 GLY A N 1
ATOM 1278 C CA . GLY A 1 160 ? 4.414 -1.273 -8.923 1.00 85.25 160 GLY A CA 1
ATOM 1279 C C . GLY A 1 160 ? 5.674 -0.835 -9.659 1.00 85.25 160 GLY A C 1
ATOM 1280 O O . GLY A 1 160 ? 6.008 0.340 -9.704 1.00 85.25 160 GLY A O 1
ATOM 1281 N N . MET A 1 161 ? 6.386 -1.790 -10.255 1.00 81.56 161 MET A N 1
ATOM 1282 C CA . MET A 1 161 ? 7.624 -1.508 -10.997 1.00 81.56 161 MET A CA 1
ATOM 1283 C C . MET A 1 161 ? 7.413 -0.950 -12.404 1.00 81.56 161 MET A C 1
ATOM 1285 O O . MET A 1 161 ? 8.368 -0.473 -13.011 1.00 81.56 161 MET A O 1
ATOM 1289 N N . LEU A 1 162 ? 6.201 -1.071 -12.942 1.00 80.75 162 LEU A N 1
ATOM 1290 C CA . LEU A 1 162 ? 5.870 -0.609 -14.283 1.00 80.75 162 LEU A CA 1
ATOM 1291 C C . LEU A 1 162 ? 5.143 0.716 -14.181 1.00 80.75 162 LEU A C 1
ATOM 1293 O O . LEU A 1 162 ? 4.121 0.814 -13.510 1.00 80.75 162 LEU A O 1
ATOM 1297 N N . HIS A 1 163 ? 5.706 1.738 -14.807 1.00 77.44 163 HIS A N 1
ATOM 1298 C CA . HIS A 1 163 ? 5.077 3.047 -14.884 1.00 77.44 163 HIS A CA 1
ATOM 1299 C C . HIS A 1 163 ? 4.221 3.151 -16.147 1.00 77.44 163 HIS A C 1
ATOM 1301 O O . HIS A 1 163 ? 4.412 2.422 -17.126 1.00 77.44 163 HIS A O 1
ATOM 1307 N N . LYS A 1 164 ? 3.273 4.086 -16.155 1.00 77.62 164 LYS A N 1
ATOM 1308 C CA . LYS A 1 164 ? 2.356 4.276 -17.274 1.00 77.62 164 LYS A CA 1
ATOM 1309 C C . LYS A 1 164 ? 3.093 4.441 -18.603 1.00 77.62 164 LYS A C 1
ATOM 1311 O O . LYS A 1 164 ? 3.969 5.284 -18.769 1.00 77.62 164 LYS A O 1
ATOM 1316 N N . GLY A 1 165 ? 2.691 3.633 -19.583 1.00 71.44 165 GLY A N 1
ATOM 1317 C CA . GLY A 1 165 ? 3.279 3.632 -20.926 1.00 71.44 165 GLY A CA 1
ATOM 1318 C C . GLY A 1 165 ? 4.575 2.826 -21.047 1.00 71.44 165 GLY A C 1
ATOM 1319 O O . GLY A 1 165 ? 5.071 2.648 -22.163 1.00 71.44 165 GLY A O 1
ATOM 1320 N N . GLN A 1 166 ? 5.097 2.284 -19.946 1.00 73.44 166 GLN A N 1
ATOM 1321 C CA . GLN A 1 166 ? 6.234 1.382 -19.971 1.00 73.44 166 GLN A CA 1
ATOM 1322 C C . GLN A 1 166 ? 5.806 0.028 -20.540 1.00 73.44 166 GLN A C 1
ATOM 1324 O O . GLN A 1 166 ? 4.928 -0.653 -20.018 1.00 73.44 166 GLN A O 1
ATOM 1329 N N . LYS A 1 167 ? 6.425 -0.364 -21.653 1.00 69.12 167 LYS A N 1
ATOM 1330 C CA . LYS A 1 167 ? 6.224 -1.687 -22.245 1.00 69.12 167 LYS A CA 1
ATOM 1331 C C . LYS A 1 167 ? 7.308 -2.618 -21.731 1.00 69.12 167 LYS A C 1
ATOM 1333 O O . LYS A 1 167 ? 8.491 -2.288 -21.818 1.00 69.12 167 LYS A O 1
ATOM 1338 N N . ILE A 1 168 ? 6.910 -3.794 -21.259 1.00 68.00 168 ILE A N 1
ATOM 1339 C CA . ILE A 1 168 ? 7.833 -4.923 -21.139 1.00 68.00 168 ILE A CA 1
ATOM 1340 C C . ILE A 1 168 ? 8.269 -5.240 -22.575 1.00 68.00 168 ILE A C 1
ATOM 1342 O O . ILE A 1 168 ? 7.425 -5.503 -23.433 1.00 68.00 168 ILE A O 1
ATOM 1346 N N . GLY A 1 169 ? 9.554 -5.043 -22.872 1.00 58.38 169 GLY A N 1
ATOM 1347 C CA . GLY A 1 169 ? 10.102 -5.178 -24.222 1.00 58.38 169 GLY A CA 1
ATOM 1348 C C . GLY A 1 169 ? 10.166 -6.634 -24.694 1.00 58.38 169 GLY A C 1
ATOM 1349 O O . GLY A 1 169 ? 9.465 -7.509 -24.196 1.00 58.38 169 GLY A O 1
ATOM 1350 N N . SER A 1 170 ? 11.054 -6.919 -25.650 1.00 56.50 170 SER A N 1
ATOM 1351 C CA . SER A 1 170 ? 11.372 -8.296 -26.074 1.00 56.50 170 SER A CA 1
ATOM 1352 C C . SER A 1 170 ? 11.976 -9.151 -24.950 1.00 56.50 170 SER A C 1
ATOM 1354 O O . SER A 1 170 ? 11.942 -10.379 -25.012 1.00 56.50 170 SER A O 1
ATOM 1356 N N . GLU A 1 171 ? 12.529 -8.501 -23.927 1.00 60.66 171 GLU A N 1
ATOM 1357 C CA . GLU A 1 171 ? 12.998 -9.110 -22.689 1.00 60.66 171 GLU A CA 1
ATOM 1358 C C . GLU A 1 171 ? 11.789 -9.397 -21.794 1.00 60.66 171 GLU A C 1
ATOM 1360 O O . GLU A 1 171 ? 11.120 -8.486 -21.308 1.00 60.66 171 GLU A O 1
ATOM 1365 N N . ARG A 1 172 ? 11.468 -10.679 -21.617 1.00 73.94 172 ARG A N 1
ATOM 1366 C CA . ARG A 1 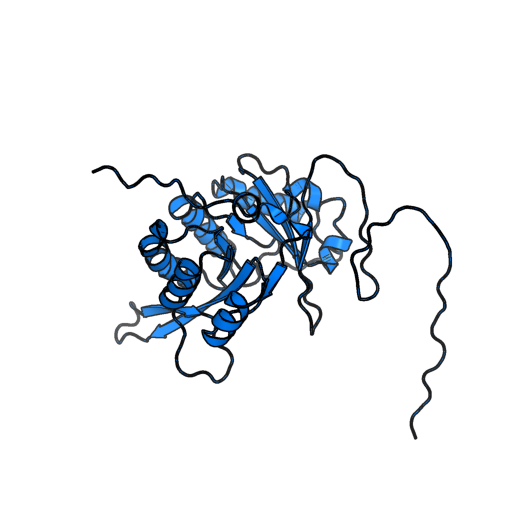172 ? 10.389 -11.110 -20.724 1.00 73.94 172 ARG A CA 1
ATOM 1367 C C . ARG A 1 172 ? 10.750 -10.739 -19.278 1.00 73.94 172 ARG A C 1
ATOM 1369 O O . ARG A 1 172 ? 11.851 -11.045 -18.836 1.00 73.94 172 ARG A O 1
ATOM 1376 N N . GLY A 1 173 ? 9.811 -10.151 -18.535 1.00 82.50 173 GLY A N 1
ATOM 1377 C CA . GLY A 1 173 ? 9.957 -9.886 -17.098 1.00 82.50 173 GLY A CA 1
ATOM 1378 C C . GLY A 1 173 ? 10.542 -8.516 -16.721 1.00 82.50 173 GLY A C 1
ATOM 1379 O O . GLY A 1 173 ? 10.700 -7.618 -17.544 1.00 82.50 173 GLY A O 1
ATOM 1380 N N . TYR A 1 174 ? 10.837 -8.358 -15.433 1.00 84.94 174 TYR A N 1
ATOM 1381 C CA . TYR A 1 174 ? 11.521 -7.226 -14.815 1.00 84.94 174 TYR A CA 1
ATOM 1382 C C . TYR A 1 174 ? 13.039 -7.327 -14.996 1.00 84.94 174 TYR A C 1
ATOM 1384 O O . TYR A 1 174 ? 13.702 -8.133 -14.345 1.00 84.94 174 TYR A O 1
ATOM 1392 N N . ASN A 1 175 ? 13.619 -6.494 -15.856 1.00 86.62 175 ASN A N 1
ATOM 1393 C CA . ASN A 1 175 ? 15.070 -6.440 -16.043 1.00 86.62 175 ASN A CA 1
ATOM 1394 C C . ASN A 1 175 ? 15.764 -5.515 -15.020 1.00 86.62 175 ASN A C 1
ATOM 1396 O O . ASN A 1 175 ? 15.123 -4.799 -14.246 1.00 86.62 175 ASN A O 1
ATOM 1400 N N . ALA A 1 176 ? 17.100 -5.511 -15.027 1.00 87.81 176 ALA A N 1
ATOM 1401 C CA . ALA A 1 176 ? 17.904 -4.697 -14.111 1.00 87.81 176 ALA A CA 1
ATOM 1402 C C . ALA A 1 176 ? 17.606 -3.192 -14.225 1.00 87.81 176 ALA A C 1
ATOM 1404 O O . ALA A 1 176 ? 17.607 -2.490 -13.219 1.00 87.81 176 ALA A O 1
ATOM 1405 N N . LYS A 1 177 ? 17.285 -2.699 -15.430 1.00 87.81 177 LYS A N 1
ATOM 1406 C CA . LYS A 1 177 ? 16.916 -1.294 -15.643 1.00 87.81 177 LYS A CA 1
ATOM 1407 C C . LYS A 1 177 ? 15.654 -0.926 -14.859 1.00 87.81 177 LYS A C 1
ATOM 1409 O O . LYS A 1 177 ? 15.653 0.104 -14.196 1.00 87.81 177 LYS A O 1
ATOM 1414 N N . LEU A 1 178 ? 14.619 -1.768 -14.899 1.00 88.06 178 LEU A N 1
ATOM 1415 C CA . LEU A 1 178 ? 13.379 -1.556 -14.142 1.00 88.06 178 LEU A CA 1
ATOM 1416 C C . LEU A 1 178 ? 13.626 -1.560 -12.629 1.00 88.06 178 LEU A C 1
ATOM 1418 O O . LEU A 1 178 ? 13.103 -0.710 -11.912 1.00 88.06 178 LEU A O 1
ATOM 1422 N N . VAL A 1 179 ? 14.468 -2.479 -12.144 1.00 88.19 179 VAL A N 1
ATOM 1423 C CA . VAL A 1 179 ? 14.870 -2.519 -10.730 1.00 88.19 179 VAL A CA 1
ATOM 1424 C C . VAL A 1 179 ? 15.582 -1.226 -10.329 1.00 88.19 179 VAL A C 1
ATOM 1426 O O . VAL A 1 179 ? 15.202 -0.614 -9.333 1.00 88.19 179 VAL A O 1
ATOM 1429 N N . THR A 1 180 ? 16.571 -0.775 -11.103 1.00 90.19 180 THR A N 1
ATOM 1430 C CA . THR A 1 180 ? 17.302 0.471 -10.823 1.00 90.19 180 THR A CA 1
ATOM 1431 C C . THR A 1 180 ? 16.376 1.686 -10.841 1.00 90.19 180 THR A C 1
ATOM 1433 O O . THR A 1 180 ? 16.398 2.471 -9.902 1.00 90.19 180 THR A O 1
ATOM 1436 N N . GLN A 1 181 ? 15.487 1.799 -11.832 1.00 89.88 181 GLN A N 1
ATOM 1437 C CA . GLN A 1 181 ? 14.511 2.893 -11.903 1.00 89.88 181 GLN A CA 1
ATOM 1438 C C . GLN A 1 181 ? 13.597 2.951 -10.672 1.00 89.88 181 GLN A C 1
ATOM 1440 O O . GLN A 1 181 ? 13.304 4.037 -10.164 1.00 89.88 181 GLN A O 1
ATOM 1445 N N . MET A 1 182 ? 13.167 1.791 -10.167 1.00 90.81 182 MET A N 1
ATOM 1446 C CA . MET A 1 182 ? 12.384 1.715 -8.936 1.00 90.81 182 MET A CA 1
ATOM 1447 C C . MET A 1 182 ? 13.204 2.181 -7.724 1.00 90.81 182 MET A C 1
ATOM 1449 O O . MET A 1 182 ? 12.733 3.012 -6.947 1.00 90.81 182 MET A O 1
ATOM 1453 N N . LYS A 1 183 ? 14.456 1.723 -7.584 1.00 91.44 183 LYS A N 1
ATOM 1454 C CA . LYS A 1 183 ? 15.353 2.176 -6.506 1.00 91.44 183 LYS A CA 1
ATOM 1455 C C . LYS A 1 183 ? 15.587 3.684 -6.539 1.00 91.44 183 LYS A C 1
ATOM 1457 O O . LYS A 1 183 ? 15.481 4.338 -5.501 1.00 91.44 183 LYS A O 1
ATOM 1462 N N . ASP A 1 184 ? 15.860 4.235 -7.717 1.00 92.56 184 ASP A N 1
ATOM 1463 C CA . ASP A 1 184 ? 16.078 5.668 -7.913 1.00 92.56 184 ASP A CA 1
ATOM 1464 C C . ASP A 1 184 ? 14.827 6.463 -7.535 1.00 92.56 184 ASP A C 1
ATOM 1466 O O . ASP A 1 184 ? 14.921 7.483 -6.852 1.00 92.56 184 ASP A O 1
ATOM 1470 N N . THR A 1 185 ? 13.645 5.964 -7.914 1.00 93.25 185 THR A N 1
ATOM 1471 C CA . THR A 1 185 ? 12.348 6.565 -7.573 1.00 93.25 185 THR A CA 1
ATOM 1472 C C . THR A 1 185 ? 12.102 6.598 -6.069 1.00 93.25 185 THR A C 1
ATOM 1474 O O . THR A 1 185 ? 11.685 7.631 -5.547 1.00 93.25 185 THR A O 1
ATOM 1477 N N . LEU A 1 186 ? 12.412 5.524 -5.344 1.00 94.06 186 LEU A N 1
ATOM 1478 C CA . LEU A 1 186 ? 12.301 5.507 -3.883 1.00 94.06 186 LEU A CA 1
ATOM 1479 C C . LEU A 1 186 ? 13.316 6.450 -3.223 1.00 94.06 186 LEU A C 1
ATOM 1481 O O . LEU A 1 186 ? 12.954 7.233 -2.342 1.00 94.06 186 LEU A O 1
ATOM 1485 N N . THR A 1 187 ? 14.567 6.418 -3.690 1.00 93.06 187 THR A N 1
ATOM 1486 C CA . THR A 1 187 ? 15.682 7.186 -3.116 1.00 93.06 187 THR A CA 1
ATOM 1487 C C . THR A 1 187 ? 15.456 8.685 -3.271 1.00 93.06 187 THR A C 1
ATOM 1489 O O . THR A 1 187 ? 15.504 9.425 -2.292 1.00 93.06 187 THR A O 1
ATOM 1492 N N . ARG A 1 188 ? 15.128 9.153 -4.480 1.00 93.94 188 ARG A N 1
ATOM 1493 C CA . ARG A 1 188 ? 14.925 10.587 -4.751 1.00 93.94 188 ARG A CA 1
ATOM 1494 C C . ARG A 1 188 ? 13.691 11.180 -4.066 1.00 93.94 188 ARG A C 1
ATOM 1496 O O . ARG A 1 188 ? 13.600 12.396 -3.935 1.00 93.94 188 ARG A O 1
ATOM 1503 N N . ASN A 1 189 ? 12.752 10.334 -3.636 1.00 94.88 189 ASN A N 1
ATOM 1504 C CA . ASN A 1 189 ? 11.580 10.735 -2.856 1.00 94.88 189 ASN A CA 1
ATOM 1505 C C . ASN A 1 189 ? 11.775 10.540 -1.340 1.00 94.88 189 ASN A C 1
ATOM 1507 O O . ASN A 1 189 ? 10.820 10.707 -0.579 1.00 94.88 189 ASN A O 1
ATOM 1511 N N . ASN A 1 190 ? 12.999 10.228 -0.891 1.00 93.56 190 ASN A N 1
ATOM 1512 C CA . ASN A 1 190 ? 13.369 10.050 0.516 1.00 93.56 190 ASN A CA 1
ATOM 1513 C C . ASN A 1 190 ? 12.481 9.029 1.245 1.00 93.56 190 ASN A C 1
ATOM 1515 O O . ASN A 1 190 ? 12.081 9.238 2.395 1.00 93.56 190 ASN A O 1
ATOM 1519 N N . VAL A 1 191 ? 12.124 7.939 0.561 1.00 93.94 191 VAL A N 1
ATOM 1520 C CA . VAL A 1 191 ? 11.322 6.873 1.162 1.00 93.94 191 VAL A CA 1
ATOM 1521 C C . VAL A 1 191 ? 12.164 6.141 2.200 1.00 93.94 191 VAL A C 1
ATOM 1523 O O . VAL A 1 191 ? 13.214 5.595 1.884 1.00 93.94 191 VAL A O 1
ATOM 1526 N N . THR A 1 192 ? 11.679 6.123 3.440 1.00 90.38 192 THR A N 1
ATOM 1527 C CA . THR A 1 192 ? 12.320 5.409 4.560 1.00 90.38 192 THR A CA 1
ATOM 1528 C C . THR A 1 192 ? 11.408 4.351 5.175 1.00 90.38 192 THR A C 1
ATOM 1530 O O . THR A 1 192 ? 11.862 3.493 5.930 1.00 90.38 192 THR A O 1
ATOM 1533 N N . GLN A 1 193 ? 10.118 4.376 4.836 1.00 89.50 193 GLN A N 1
ATOM 1534 C CA . GLN A 1 193 ? 9.128 3.406 5.293 1.00 89.50 193 GLN A CA 1
ATOM 1535 C C . GLN A 1 193 ? 9.385 2.010 4.721 1.00 89.50 193 GLN A C 1
ATOM 1537 O O . GLN A 1 193 ? 10.170 1.826 3.791 1.00 89.50 193 GLN A O 1
ATOM 1542 N N . THR A 1 194 ? 8.662 1.024 5.250 1.00 90.44 194 THR A N 1
ATOM 1543 C CA . THR A 1 194 ? 8.538 -0.283 4.606 1.00 90.44 194 THR A CA 1
ATOM 1544 C C . THR A 1 194 ? 7.934 -0.129 3.212 1.00 90.44 194 THR A C 1
ATOM 1546 O O . THR A 1 194 ? 6.927 0.570 3.042 1.00 90.44 194 THR A O 1
ATOM 1549 N N . VAL A 1 195 ? 8.523 -0.808 2.228 1.00 90.75 195 VAL A N 1
ATOM 1550 C CA . VAL A 1 195 ? 8.037 -0.812 0.843 1.00 90.75 195 VAL A CA 1
ATOM 1551 C C . VAL A 1 195 ? 7.564 -2.207 0.449 1.00 90.75 195 VAL A C 1
ATOM 1553 O O . VAL A 1 195 ? 8.273 -3.190 0.629 1.00 90.75 195 VAL A O 1
ATOM 1556 N N . ALA A 1 196 ? 6.364 -2.300 -0.113 1.00 89.62 196 ALA A N 1
ATOM 1557 C CA . ALA A 1 196 ? 5.834 -3.512 -0.711 1.00 89.62 196 ALA A CA 1
ATOM 1558 C C . ALA A 1 196 ? 5.823 -3.387 -2.242 1.00 89.62 196 ALA A C 1
ATOM 1560 O O . ALA A 1 196 ? 5.234 -2.461 -2.797 1.00 89.62 196 ALA A O 1
ATOM 1561 N N . PHE A 1 197 ? 6.437 -4.338 -2.935 1.00 87.62 197 PHE A N 1
ATOM 1562 C CA . PHE A 1 197 ? 6.520 -4.364 -4.391 1.00 87.62 197 PHE A CA 1
ATOM 1563 C C . PHE A 1 197 ? 5.488 -5.347 -4.962 1.00 87.62 197 PHE A C 1
ATOM 1565 O O . PHE A 1 197 ? 5.723 -6.558 -4.915 1.00 87.62 197 PHE A O 1
ATOM 1572 N N . PRO A 1 198 ? 4.339 -4.871 -5.483 1.00 86.31 198 PRO A N 1
ATOM 1573 C CA . PRO A 1 198 ? 3.504 -5.668 -6.370 1.00 86.31 19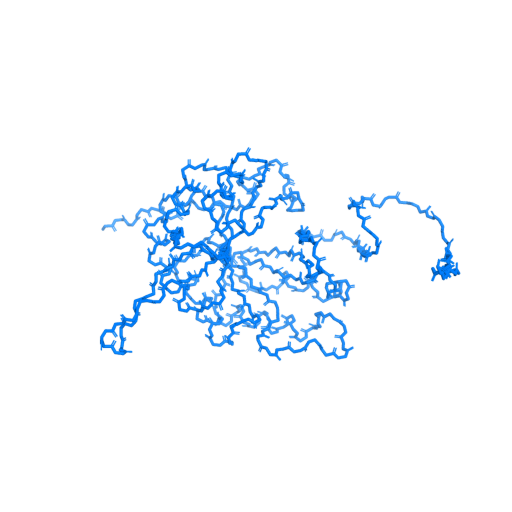8 PRO A CA 1
ATOM 1574 C C . PRO A 1 198 ? 4.268 -6.004 -7.647 1.00 86.31 198 PRO A C 1
ATOM 1576 O O . PRO A 1 198 ? 4.653 -5.107 -8.399 1.00 86.31 198 PRO A O 1
ATOM 1579 N N . VAL A 1 199 ? 4.406 -7.292 -7.934 1.00 82.75 199 VAL A N 1
ATOM 1580 C CA . VAL A 1 199 ? 4.929 -7.788 -9.210 1.00 82.75 199 VAL A CA 1
ATOM 1581 C C . VAL A 1 199 ? 3.927 -8.721 -9.871 1.00 82.75 199 VAL A C 1
ATOM 1583 O O . VAL A 1 199 ? 3.231 -9.481 -9.205 1.00 82.75 199 VAL A O 1
ATOM 1586 N N . ASP A 1 200 ? 3.830 -8.671 -11.190 1.00 82.50 200 ASP A N 1
ATOM 1587 C CA . ASP A 1 200 ? 3.031 -9.628 -11.939 1.00 82.50 200 ASP A CA 1
ATOM 1588 C C . ASP A 1 200 ? 3.713 -11.006 -11.880 1.00 82.50 200 ASP A C 1
ATOM 1590 O O . ASP A 1 200 ? 4.924 -11.119 -12.078 1.00 82.50 200 ASP A O 1
ATOM 1594 N N . ALA A 1 201 ? 2.951 -12.056 -11.579 1.00 80.56 201 ALA A N 1
ATOM 1595 C CA . ALA A 1 201 ? 3.466 -13.406 -11.371 1.00 80.56 201 ALA A CA 1
ATOM 1596 C C . ALA A 1 201 ? 4.083 -14.000 -12.646 1.00 80.56 201 ALA A C 1
ATOM 1598 O O . ALA A 1 201 ? 5.089 -14.709 -12.571 1.00 80.56 201 ALA A O 1
ATOM 1599 N N . PHE A 1 202 ? 3.514 -13.690 -13.816 1.00 80.81 202 PHE A N 1
ATOM 1600 C CA . PHE A 1 202 ? 4.074 -14.117 -15.093 1.00 80.81 202 PHE A CA 1
ATOM 1601 C C . PHE A 1 202 ? 5.410 -13.420 -15.340 1.00 80.81 202 PHE A C 1
ATOM 1603 O O . PHE A 1 202 ? 6.378 -14.080 -15.704 1.00 80.81 202 PHE A O 1
ATOM 1610 N N . LEU A 1 203 ? 5.502 -12.114 -15.082 1.00 82.69 203 LEU A N 1
ATOM 1611 C CA . LEU A 1 203 ? 6.761 -11.378 -15.223 1.00 82.69 203 LEU A CA 1
ATOM 1612 C C . LEU A 1 203 ? 7.810 -11.824 -14.203 1.00 82.69 203 LEU A C 1
ATOM 1614 O O . LEU A 1 203 ? 8.961 -12.033 -14.576 1.00 82.69 203 LEU A O 1
ATOM 1618 N N . ALA A 1 204 ? 7.411 -12.043 -12.950 1.00 83.94 204 ALA A N 1
ATOM 1619 C CA . ALA A 1 204 ? 8.288 -12.494 -11.876 1.00 83.94 204 ALA A CA 1
ATOM 1620 C C . ALA A 1 204 ? 8.944 -13.850 -12.179 1.00 83.94 204 ALA A C 1
ATOM 1622 O O . ALA A 1 204 ? 10.114 -14.049 -11.850 1.00 83.94 204 ALA A O 1
ATOM 1623 N N . ALA A 1 205 ? 8.237 -14.753 -12.869 1.00 82.88 205 ALA A N 1
ATOM 1624 C CA . ALA A 1 205 ? 8.783 -16.041 -13.299 1.00 82.88 205 ALA A CA 1
ATOM 1625 C C . ALA A 1 205 ? 10.010 -15.903 -14.223 1.00 82.88 205 ALA A C 1
ATOM 1627 O O . ALA A 1 205 ? 10.865 -16.786 -14.243 1.00 82.88 205 ALA A O 1
ATOM 1628 N N . TYR A 1 206 ? 10.132 -14.784 -14.944 1.00 83.56 206 TYR A N 1
ATOM 1629 C CA . TYR A 1 206 ? 11.285 -14.459 -15.792 1.00 83.56 206 TYR A CA 1
ATOM 1630 C C . TYR A 1 206 ? 12.286 -13.512 -15.113 1.00 83.56 206 TYR A C 1
ATOM 1632 O O . TYR A 1 206 ? 13.172 -12.974 -15.768 1.00 83.56 206 TYR A O 1
ATOM 1640 N N . SER A 1 207 ? 12.149 -13.257 -13.811 1.00 84.69 207 SER A N 1
ATOM 1641 C CA . SER A 1 207 ? 12.896 -12.205 -13.098 1.00 84.69 207 SER A CA 1
ATOM 1642 C C . SER A 1 207 ? 13.510 -12.686 -11.791 1.00 84.69 207 SER A C 1
ATOM 1644 O O . SER A 1 207 ? 13.748 -11.902 -10.872 1.00 84.69 207 SER A O 1
ATOM 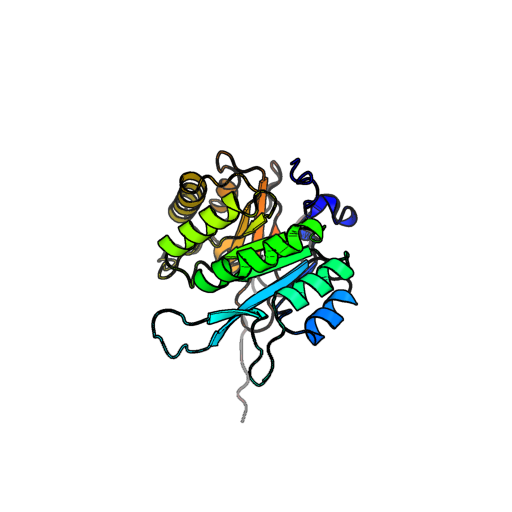1646 N N . VAL A 1 208 ? 13.775 -13.991 -11.709 1.00 80.81 208 VAL A N 1
ATOM 1647 C CA . VAL A 1 208 ? 14.350 -14.646 -10.525 1.00 80.81 208 VAL A CA 1
ATOM 1648 C C . VAL A 1 208 ? 15.706 -14.042 -10.149 1.00 80.81 208 VAL A C 1
ATOM 1650 O O . VAL A 1 208 ? 15.996 -13.910 -8.964 1.00 80.81 208 VAL A O 1
ATOM 1653 N N . ASP A 1 209 ? 16.494 -13.613 -11.136 1.00 82.19 209 ASP A N 1
ATOM 1654 C CA . ASP A 1 209 ? 17.837 -13.066 -10.908 1.00 82.19 209 ASP A CA 1
ATOM 1655 C C . ASP A 1 209 ? 17.834 -11.561 -10.588 1.00 82.19 209 ASP A C 1
ATOM 1657 O O . ASP A 1 209 ? 18.790 -11.041 -10.016 1.00 82.19 209 ASP A O 1
ATOM 1661 N N . THR A 1 210 ? 16.765 -10.838 -10.933 1.00 84.94 210 THR A N 1
ATOM 1662 C CA . THR A 1 210 ? 16.705 -9.369 -10.833 1.00 84.94 210 THR A CA 1
ATOM 1663 C C . THR A 1 210 ? 15.887 -8.888 -9.639 1.00 84.94 210 THR A C 1
ATOM 1665 O O . THR A 1 210 ? 16.311 -7.968 -8.940 1.00 84.94 210 THR A O 1
ATOM 1668 N N . LEU A 1 211 ? 14.741 -9.515 -9.349 1.00 84.31 211 LEU A N 1
ATOM 1669 C CA . LEU A 1 211 ? 13.867 -9.120 -8.238 1.00 84.31 211 LEU A CA 1
ATOM 1670 C C . LEU A 1 211 ? 14.526 -9.176 -6.849 1.00 84.31 211 LEU A C 1
ATOM 1672 O O . LEU A 1 211 ? 14.213 -8.301 -6.038 1.00 84.31 211 LEU A O 1
ATOM 1676 N N . PRO A 1 212 ? 15.455 -10.108 -6.536 1.00 83.75 212 PRO A N 1
ATOM 1677 C CA . PRO A 1 212 ? 16.143 -10.101 -5.247 1.00 83.75 212 PRO A CA 1
ATOM 1678 C C . PRO A 1 212 ? 16.881 -8.794 -4.946 1.00 83.75 212 PRO A C 1
ATOM 1680 O O . PRO A 1 212 ? 17.002 -8.437 -3.778 1.00 83.75 212 PRO A O 1
ATOM 1683 N N . ALA A 1 213 ? 17.313 -8.048 -5.968 1.00 83.19 213 ALA A N 1
ATOM 1684 C CA . ALA A 1 213 ? 18.003 -6.780 -5.771 1.00 83.19 213 ALA A CA 1
ATOM 1685 C C . ALA A 1 213 ? 17.091 -5.679 -5.202 1.00 83.19 213 ALA A C 1
ATOM 1687 O O . ALA A 1 213 ? 17.610 -4.714 -4.647 1.00 83.19 213 ALA A O 1
ATOM 1688 N N . LEU A 1 214 ? 15.757 -5.797 -5.274 1.00 79.94 214 LEU A N 1
ATOM 1689 C CA . LEU A 1 214 ? 14.827 -4.838 -4.649 1.00 79.94 214 LEU A CA 1
ATOM 1690 C C . LEU A 1 214 ? 14.923 -4.799 -3.121 1.00 79.94 214 LEU A C 1
ATOM 1692 O O . LEU A 1 214 ? 14.436 -3.854 -2.514 1.00 79.94 214 LEU A O 1
ATOM 1696 N N . LYS A 1 215 ? 15.558 -5.796 -2.500 1.00 73.12 215 LYS A N 1
ATOM 1697 C CA . LYS A 1 215 ? 15.816 -5.801 -1.056 1.00 73.12 215 LYS A CA 1
ATOM 1698 C C . LYS A 1 215 ? 16.853 -4.759 -0.647 1.00 73.12 215 LYS A C 1
ATOM 1700 O O . LYS A 1 215 ? 16.807 -4.235 0.459 1.00 73.12 215 LYS A O 1
ATOM 1705 N N . ASP A 1 216 ? 17.765 -4.440 -1.560 1.00 72.44 216 ASP A N 1
ATOM 1706 C CA . ASP A 1 216 ? 18.921 -3.590 -1.303 1.00 72.44 216 ASP A CA 1
ATOM 1707 C C . ASP A 1 216 ? 18.637 -2.149 -1.752 1.00 72.44 216 ASP A C 1
ATOM 1709 O O . ASP A 1 216 ? 19.350 -1.596 -2.598 1.00 72.44 216 ASP A O 1
ATOM 1713 N N . VAL A 1 217 ? 17.542 -1.554 -1.269 1.00 74.69 217 VAL A N 1
ATOM 1714 C CA . VAL A 1 217 ? 17.314 -0.107 -1.421 1.00 74.69 217 VAL A CA 1
ATOM 1715 C C . VAL A 1 217 ? 17.881 0.585 -0.192 1.00 74.69 217 VAL A C 1
ATOM 1717 O O . VAL A 1 217 ? 17.539 0.256 0.940 1.00 74.69 217 VAL A O 1
ATOM 1720 N N . GLN A 1 218 ? 18.778 1.539 -0.399 1.00 73.12 218 GLN A N 1
ATOM 1721 C CA . GLN A 1 218 ? 19.400 2.240 0.712 1.00 73.12 218 GLN A CA 1
ATOM 1722 C C . GLN A 1 218 ? 18.360 3.078 1.470 1.00 73.12 218 GLN A C 1
ATOM 1724 O O . GLN A 1 218 ? 17.610 3.840 0.869 1.00 73.12 218 GLN A O 1
ATOM 1729 N N . GLY A 1 219 ? 18.343 2.959 2.799 1.00 69.56 219 GLY A N 1
ATOM 1730 C CA . GLY A 1 219 ? 17.541 3.818 3.675 1.00 69.56 219 GLY A CA 1
ATOM 1731 C C . GLY A 1 219 ? 16.082 3.401 3.885 1.00 69.56 219 GLY A C 1
ATOM 1732 O O . GLY A 1 219 ? 15.419 4.032 4.707 1.00 69.56 219 GLY A O 1
ATOM 1733 N N . ILE A 1 220 ? 15.585 2.346 3.225 1.00 76.00 220 ILE A N 1
ATOM 1734 C CA . ILE A 1 220 ? 14.254 1.791 3.532 1.00 76.00 220 ILE A CA 1
ATOM 1735 C C . ILE A 1 220 ? 14.318 0.886 4.768 1.00 76.00 220 ILE A C 1
ATOM 1737 O O . ILE A 1 220 ? 15.285 0.152 4.961 1.00 76.00 220 ILE A O 1
ATOM 1741 N N . THR A 1 221 ? 13.283 0.938 5.610 1.00 72.94 221 THR A N 1
ATOM 1742 C CA . THR A 1 221 ? 13.233 0.166 6.867 1.00 72.94 221 THR A CA 1
ATOM 1743 C C . THR A 1 221 ? 13.126 -1.339 6.617 1.00 72.94 221 THR A C 1
ATOM 1745 O O . THR A 1 221 ? 13.774 -2.124 7.301 1.00 72.94 221 THR A O 1
ATOM 1748 N N . ASP A 1 222 ? 12.286 -1.740 5.660 1.00 77.44 222 ASP A N 1
ATOM 1749 C CA . ASP A 1 222 ? 12.059 -3.138 5.286 1.00 77.44 222 ASP A CA 1
ATOM 1750 C C . ASP A 1 222 ? 11.449 -3.208 3.873 1.00 77.44 222 ASP A C 1
ATOM 1752 O O . ASP A 1 222 ? 10.907 -2.215 3.372 1.00 77.44 222 ASP A O 1
ATOM 1756 N N . SER A 1 223 ? 11.504 -4.375 3.232 1.00 75.94 223 SER A N 1
ATOM 1757 C CA . SER A 1 223 ? 10.875 -4.612 1.933 1.00 75.94 223 SER A CA 1
ATOM 1758 C C . SER A 1 223 ? 10.111 -5.932 1.878 1.00 75.94 223 SER A C 1
ATOM 1760 O O . SER A 1 223 ? 10.576 -6.979 2.326 1.00 75.94 223 SER A O 1
ATOM 1762 N N . ALA A 1 224 ? 8.932 -5.893 1.264 1.00 74.31 224 ALA A N 1
ATOM 1763 C CA . ALA A 1 224 ? 8.132 -7.069 0.960 1.00 74.31 224 ALA A CA 1
ATOM 1764 C C . ALA A 1 224 ? 7.917 -7.175 -0.551 1.00 74.31 224 ALA A C 1
ATOM 1766 O O . ALA A 1 224 ? 7.658 -6.183 -1.225 1.00 74.31 224 ALA A O 1
ATOM 1767 N N . LEU A 1 225 ? 7.976 -8.389 -1.089 1.00 74.62 225 LEU A N 1
ATOM 1768 C CA . LEU A 1 225 ? 7.594 -8.676 -2.467 1.00 74.62 225 LEU A CA 1
ATOM 1769 C C . LEU A 1 225 ? 6.290 -9.470 -2.438 1.00 74.62 225 LEU A C 1
ATOM 1771 O O . LEU A 1 225 ? 6.187 -10.467 -1.722 1.00 74.62 225 LEU A O 1
ATOM 1775 N N . TYR A 1 226 ? 5.294 -9.063 -3.220 1.00 74.69 226 TYR A N 1
ATOM 1776 C CA . TYR A 1 226 ? 4.114 -9.894 -3.435 1.00 74.69 226 TYR A CA 1
ATOM 1777 C C . TYR A 1 226 ? 3.732 -9.928 -4.904 1.00 74.69 226 TYR A C 1
ATOM 1779 O O . TYR A 1 226 ? 3.822 -8.942 -5.630 1.00 74.69 226 TYR A O 1
ATOM 1787 N N . MET A 1 227 ? 3.315 -11.107 -5.333 1.00 74.00 227 MET A N 1
ATOM 1788 C CA . MET A 1 227 ? 3.043 -11.437 -6.715 1.00 74.00 227 MET A CA 1
ATOM 1789 C C . MET A 1 227 ? 1.539 -11.459 -6.938 1.00 74.00 227 MET A C 1
ATOM 1791 O O . MET A 1 227 ? 0.819 -12.036 -6.130 1.00 74.00 227 MET A O 1
ATOM 1795 N N . TYR A 1 228 ? 1.057 -10.881 -8.030 1.00 68.31 228 TYR A N 1
ATOM 1796 C CA . TYR A 1 228 ? -0.339 -10.966 -8.457 1.00 68.31 228 TYR A CA 1
ATOM 1797 C C . TYR A 1 228 ? -0.411 -11.502 -9.887 1.00 68.31 228 TYR A C 1
ATOM 1799 O O . TYR A 1 228 ? 0.465 -11.214 -10.689 1.00 68.31 228 TYR A O 1
ATOM 1807 N N . SER A 1 229 ? -1.440 -12.273 -10.234 1.00 59.91 229 SER A N 1
ATOM 1808 C CA . SER A 1 229 ? -1.696 -12.653 -11.633 1.00 59.91 229 SER A CA 1
ATOM 1809 C C . SER A 1 229 ? -2.877 -11.865 -12.196 1.00 59.91 229 SER A C 1
ATOM 1811 O O . SER A 1 229 ? -3.927 -11.760 -11.557 1.00 59.91 229 SER A O 1
ATOM 1813 N N . LEU A 1 230 ? -2.718 -11.323 -13.407 1.00 47.59 230 LEU A N 1
ATOM 1814 C CA . LEU A 1 230 ? -3.796 -10.699 -14.182 1.00 47.59 230 LEU A CA 1
ATOM 1815 C C . LEU A 1 230 ? -4.597 -11.695 -15.042 1.00 47.59 230 LEU A C 1
ATOM 1817 O O . LEU A 1 230 ? -5.505 -11.266 -15.756 1.00 47.59 230 LEU A O 1
ATOM 1821 N N . SER A 1 231 ? -4.325 -13.006 -14.983 1.00 37.47 231 SER A N 1
ATOM 1822 C CA . SER A 1 231 ? -5.110 -13.986 -15.743 1.00 37.47 231 SER A CA 1
ATOM 1823 C C . SER A 1 231 ? -6.582 -13.951 -15.317 1.00 37.47 231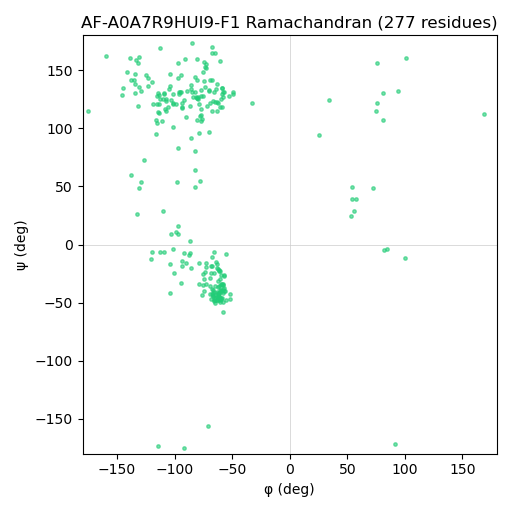 SER A C 1
ATOM 1825 O O . SER A 1 231 ? -6.920 -14.188 -14.157 1.00 37.47 231 SER A O 1
ATOM 1827 N N . LEU A 1 232 ? -7.436 -13.615 -16.286 1.00 32.41 232 LEU A N 1
ATOM 1828 C CA . LEU A 1 232 ? -8.897 -13.595 -16.239 1.00 32.41 232 LEU A CA 1
ATOM 1829 C C . LEU A 1 232 ? -9.439 -14.707 -15.315 1.00 32.41 232 LEU A C 1
ATOM 1831 O O . LEU A 1 232 ? -9.184 -15.880 -15.557 1.00 32.41 232 LEU A O 1
ATOM 1835 N N . PHE A 1 233 ? -10.203 -14.324 -14.286 1.00 30.12 233 PHE A N 1
ATOM 1836 C CA . PHE A 1 233 ? -10.916 -15.223 -13.360 1.00 30.12 233 PHE A CA 1
ATOM 1837 C C . PHE A 1 233 ? -10.077 -16.017 -12.337 1.00 30.12 233 PHE A C 1
ATOM 1839 O O . PHE A 1 233 ? -10.288 -17.209 -12.172 1.00 30.12 233 PHE A O 1
ATOM 1846 N N . ASN A 1 234 ? -9.159 -15.370 -11.617 1.00 32.34 234 ASN A N 1
ATOM 1847 C CA . ASN A 1 234 ? -8.945 -15.525 -10.162 1.00 32.34 234 ASN A CA 1
ATOM 1848 C C . ASN A 1 234 ? -7.635 -14.825 -9.798 1.00 32.34 234 ASN A C 1
ATOM 1850 O O . ASN A 1 234 ? -6.555 -15.235 -10.217 1.00 32.34 234 ASN A O 1
ATOM 1854 N N . LYS A 1 235 ? -7.731 -13.728 -9.042 1.00 36.47 235 LYS A N 1
ATOM 1855 C CA . LYS A 1 235 ? -6.559 -13.005 -8.544 1.00 36.47 235 LYS A CA 1
ATOM 1856 C C . LYS A 1 235 ? -6.044 -13.697 -7.287 1.00 36.47 235 LYS A C 1
ATOM 1858 O O . LYS A 1 235 ? -6.331 -13.242 -6.185 1.00 36.47 235 LYS A O 1
ATOM 1863 N N . ASP A 1 236 ? -5.299 -14.779 -7.463 1.00 35.34 236 ASP A N 1
ATOM 1864 C CA . ASP A 1 236 ? -4.491 -15.325 -6.377 1.00 35.34 236 ASP A CA 1
ATOM 1865 C C . ASP A 1 236 ? -3.201 -14.498 -6.267 1.00 35.34 236 ASP A C 1
ATOM 1867 O O . ASP A 1 236 ? -2.489 -14.272 -7.252 1.00 35.34 236 ASP A O 1
ATOM 1871 N N . VAL A 1 237 ? -2.948 -13.978 -5.064 1.00 40.00 237 VAL A N 1
ATOM 1872 C CA . VAL A 1 237 ? -1.762 -13.188 -4.722 1.00 40.00 237 VAL A CA 1
ATOM 1873 C C . VAL A 1 237 ? -0.847 -14.035 -3.846 1.00 40.00 237 VAL A C 1
ATOM 1875 O O . VAL A 1 237 ? -1.256 -14.499 -2.785 1.00 40.00 237 VAL A O 1
ATOM 1878 N N . TYR A 1 238 ? 0.400 -14.213 -4.274 1.00 40.66 238 TYR A N 1
ATOM 1879 C CA . TYR A 1 238 ? 1.422 -14.959 -3.542 1.00 40.66 238 TYR A CA 1
ATOM 1880 C C . TYR A 1 238 ? 2.440 -13.981 -2.968 1.00 40.66 238 TYR A C 1
ATOM 1882 O O . TYR A 1 238 ? 3.156 -13.318 -3.713 1.00 40.66 238 TYR A O 1
ATOM 1890 N N . VAL A 1 239 ? 2.534 -13.872 -1.647 1.00 36.69 239 VAL A N 1
ATOM 1891 C CA . VAL A 1 239 ? 3.588 -13.063 -1.021 1.00 36.69 239 VAL A CA 1
ATOM 1892 C C . VAL A 1 239 ? 4.864 -13.896 -0.968 1.00 36.69 239 VAL A C 1
ATOM 1894 O O . VAL A 1 239 ? 4.806 -15.041 -0.540 1.00 36.69 239 VAL A O 1
ATOM 1897 N N . VAL A 1 240 ? 6.005 -13.354 -1.394 1.00 38.19 240 VAL A N 1
ATOM 1898 C CA . VAL A 1 240 ? 7.311 -14.018 -1.268 1.00 38.19 240 VAL A CA 1
ATOM 1899 C C . VAL A 1 240 ? 8.152 -13.192 -0.316 1.00 38.19 240 VAL A C 1
ATOM 1901 O O . VAL A 1 240 ? 8.512 -12.051 -0.604 1.00 38.19 240 VAL A O 1
ATOM 1904 N N . GLN A 1 241 ? 8.473 -13.770 0.839 1.00 35.78 241 GLN A N 1
ATOM 1905 C CA . GLN A 1 241 ? 9.326 -13.093 1.797 1.00 35.78 241 GLN A CA 1
ATOM 1906 C C . GLN A 1 241 ? 10.791 -13.231 1.419 1.00 35.78 241 GLN A C 1
ATOM 1908 O O . GLN A 1 241 ? 11.365 -14.306 1.260 1.00 35.78 241 GLN A O 1
ATOM 1913 N N . ALA A 1 242 ? 11.408 -12.073 1.346 1.00 33.88 242 ALA A N 1
ATOM 1914 C CA . ALA A 1 242 ? 12.781 -11.855 1.009 1.00 33.88 242 ALA A CA 1
ATOM 1915 C C . ALA A 1 242 ? 13.761 -12.154 2.174 1.00 33.88 242 ALA A C 1
ATOM 1917 O O . ALA A 1 242 ? 14.601 -11.318 2.469 1.00 33.88 242 ALA A O 1
ATOM 1918 N N . GLY A 1 243 ? 13.751 -13.342 2.790 1.00 29.39 243 GLY A N 1
ATOM 1919 C CA . GLY A 1 243 ? 14.713 -13.699 3.858 1.00 29.39 243 GLY A CA 1
ATOM 1920 C C . GLY A 1 243 ? 16.183 -13.840 3.396 1.00 29.39 243 GLY A C 1
ATOM 1921 O O . GLY A 1 243 ? 16.440 -13.945 2.187 1.00 29.39 243 GLY A O 1
ATOM 1922 N N . PRO A 1 244 ? 17.162 -13.856 4.328 1.00 25.58 244 PRO A N 1
ATOM 1923 C CA . PRO A 1 244 ? 18.558 -14.153 4.015 1.00 25.58 244 PRO A CA 1
ATOM 1924 C C . PRO A 1 244 ? 18.683 -15.607 3.533 1.00 25.58 244 PRO A C 1
ATOM 1926 O O . PRO A 1 244 ? 18.253 -16.527 4.221 1.00 25.58 244 PRO A O 1
ATOM 1929 N N . ARG A 1 245 ? 19.223 -15.772 2.316 1.00 31.00 245 ARG A N 1
ATOM 1930 C CA . ARG A 1 245 ? 19.534 -17.027 1.597 1.00 31.00 245 ARG A CA 1
ATOM 1931 C C . ARG A 1 245 ? 18.712 -18.262 1.995 1.00 31.00 245 ARG A C 1
ATOM 1933 O O . ARG A 1 245 ? 19.139 -19.063 2.818 1.00 31.00 245 ARG A O 1
ATOM 1940 N N . THR A 1 246 ? 17.635 -18.514 1.258 1.00 25.84 246 THR A N 1
ATOM 1941 C CA . THR A 1 246 ? 17.316 -19.889 0.845 1.00 25.84 246 THR A CA 1
ATOM 1942 C C . THR A 1 246 ? 17.008 -19.882 -0.650 1.00 25.84 246 THR A C 1
ATOM 1944 O O . THR A 1 246 ? 16.153 -19.139 -1.123 1.00 25.84 246 THR A O 1
ATOM 1947 N N . GLU A 1 247 ? 17.804 -20.631 -1.408 1.00 28.23 247 GLU A N 1
ATOM 1948 C CA . GLU A 1 247 ? 17.642 -20.833 -2.845 1.00 28.23 247 GLU A CA 1
ATOM 1949 C C . GLU A 1 247 ? 16.403 -21.702 -3.105 1.00 28.23 247 GLU A C 1
ATOM 1951 O O . GLU A 1 247 ? 16.220 -22.740 -2.471 1.00 28.23 247 GLU A O 1
ATOM 1956 N N . GLY A 1 248 ? 15.552 -21.300 -4.051 1.00 27.70 248 GLY A N 1
ATOM 1957 C CA . GLY A 1 248 ? 14.416 -22.107 -4.493 1.00 27.70 248 GLY A CA 1
ATOM 1958 C C . GLY A 1 248 ? 13.674 -21.461 -5.661 1.00 27.70 248 GLY A C 1
ATOM 1959 O O . GLY A 1 248 ? 13.098 -20.387 -5.518 1.00 27.70 248 GLY A O 1
ATOM 1960 N N . ARG A 1 249 ? 13.698 -22.107 -6.834 1.00 30.30 249 ARG A N 1
ATOM 1961 C CA . ARG A 1 249 ? 12.970 -21.669 -8.039 1.00 30.30 249 ARG A CA 1
ATOM 1962 C C . ARG A 1 249 ? 11.484 -22.015 -7.906 1.00 30.30 249 ARG A C 1
ATOM 1964 O O . ARG A 1 249 ? 11.159 -23.160 -7.602 1.00 30.30 249 ARG A O 1
ATOM 1971 N N . CYS A 1 250 ? 10.594 -21.073 -8.213 1.00 30.78 250 CYS A N 1
ATOM 1972 C CA . CYS A 1 250 ? 9.170 -21.346 -8.437 1.00 30.78 250 CYS A CA 1
ATOM 1973 C C . CYS A 1 250 ? 8.902 -21.490 -9.945 1.00 30.78 250 CYS A C 1
ATOM 1975 O O . CYS A 1 250 ? 9.303 -20.628 -10.721 1.00 30.78 250 CYS A O 1
ATOM 1977 N N . ASN A 1 251 ? 8.229 -22.571 -10.354 1.00 30.42 251 ASN A N 1
ATOM 1978 C CA . ASN A 1 251 ? 7.772 -22.801 -11.729 1.00 30.42 251 ASN A CA 1
ATOM 1979 C C . ASN A 1 251 ? 6.229 -22.782 -11.752 1.00 30.42 251 ASN A C 1
ATOM 1981 O O . ASN A 1 251 ? 5.631 -23.671 -11.145 1.00 30.42 251 ASN A O 1
ATOM 1985 N N . PRO A 1 252 ? 5.571 -21.798 -12.393 1.00 32.53 252 PRO A N 1
ATOM 1986 C CA . PRO A 1 252 ? 4.120 -21.683 -12.392 1.00 32.53 252 PRO A CA 1
ATOM 1987 C C . PRO A 1 252 ? 3.537 -22.299 -13.669 1.00 32.53 252 PRO A C 1
ATOM 1989 O O . PRO A 1 252 ? 3.243 -21.599 -14.634 1.00 32.53 252 PRO A O 1
ATOM 1992 N N . PHE A 1 253 ? 3.346 -23.616 -13.682 1.00 28.23 253 PHE A N 1
ATOM 1993 C CA . PHE A 1 253 ? 2.445 -24.256 -14.640 1.00 28.23 253 PHE A CA 1
ATOM 1994 C C . PHE A 1 253 ? 1.564 -25.275 -13.920 1.00 28.23 253 PHE A C 1
ATOM 1996 O O . PHE A 1 253 ? 2.065 -26.146 -13.215 1.00 28.23 253 PHE A O 1
ATOM 2003 N N . TYR A 1 254 ? 0.262 -25.155 -14.189 1.00 25.47 254 TYR A N 1
ATOM 2004 C CA . TYR A 1 254 ? -0.885 -25.903 -13.664 1.00 25.47 254 TYR A CA 1
ATOM 2005 C C . TYR A 1 254 ? -1.421 -25.470 -12.296 1.00 25.47 254 TYR A C 1
ATOM 2007 O O . TYR A 1 254 ? -0.696 -25.263 -11.330 1.00 25.47 254 TYR A O 1
ATOM 2015 N N . GLY A 1 255 ? -2.744 -25.285 -12.271 1.00 29.16 255 GLY A N 1
ATOM 2016 C CA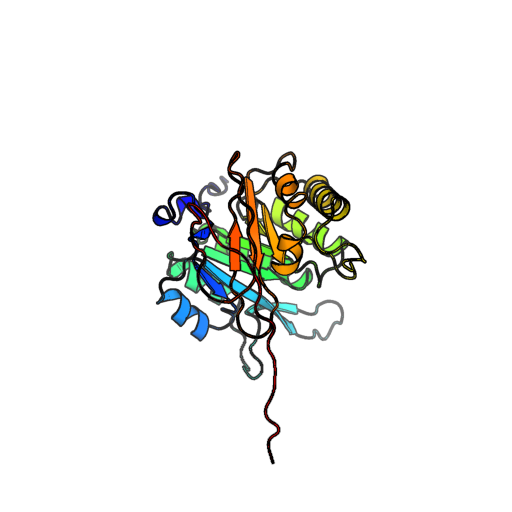 . GLY A 1 255 ? -3.492 -24.822 -11.115 1.00 29.16 255 GLY A CA 1
ATOM 2017 C C . GLY A 1 255 ? -3.381 -25.751 -9.908 1.00 29.16 255 GLY A C 1
ATOM 2018 O O . GLY A 1 255 ? -3.167 -26.953 -10.035 1.00 29.16 255 GLY A O 1
ATOM 2019 N N . SER A 1 256 ? -3.639 -25.145 -8.749 1.00 28.03 256 SER A N 1
ATOM 2020 C CA . SER A 1 256 ? -3.732 -25.703 -7.393 1.00 28.03 256 SER A CA 1
ATOM 2021 C C . SER A 1 256 ? -2.426 -26.081 -6.660 1.00 28.03 256 SER A C 1
ATOM 2023 O O . SER A 1 256 ? -1.683 -26.968 -7.055 1.00 28.03 256 SER A O 1
ATOM 2025 N N . GLN A 1 257 ? -2.274 -25.437 -5.488 1.00 25.41 257 GLN A N 1
ATOM 2026 C CA . GLN A 1 257 ? -1.392 -25.721 -4.340 1.00 25.41 257 GLN A CA 1
ATOM 2027 C C . GLN A 1 257 ? 0.112 -25.397 -4.468 1.00 25.41 257 GLN A C 1
ATOM 2029 O O . GLN A 1 257 ? 0.872 -26.039 -5.184 1.00 25.41 257 GLN A O 1
ATOM 2034 N N . CYS A 1 258 ? 0.571 -24.432 -3.657 1.00 27.92 258 CYS A N 1
ATOM 2035 C CA . CYS A 1 258 ? 1.990 -24.232 -3.363 1.00 27.92 258 CYS A CA 1
ATOM 2036 C C . CYS A 1 258 ? 2.496 -25.386 -2.489 1.00 27.92 258 CYS A C 1
ATOM 2038 O O . CYS A 1 258 ? 2.330 -25.370 -1.269 1.00 27.92 258 CYS A O 1
ATOM 2040 N N . TYR A 1 259 ? 3.110 -26.393 -3.105 1.00 23.89 259 TYR A N 1
ATOM 2041 C CA . TYR A 1 259 ? 3.818 -27.444 -2.379 1.00 23.89 259 TYR A CA 1
ATOM 2042 C C . TYR A 1 259 ? 5.236 -27.009 -2.001 1.00 23.89 259 TYR A C 1
ATOM 2044 O O . TYR A 1 259 ? 5.946 -26.363 -2.772 1.00 23.89 259 TYR A O 1
ATOM 2052 N N . LYS A 1 260 ? 5.680 -27.453 -0.821 1.00 24.66 260 LYS A N 1
ATOM 2053 C CA . LYS A 1 260 ? 7.093 -27.491 -0.439 1.00 24.66 260 LYS A CA 1
ATOM 2054 C C . LYS A 1 260 ? 7.730 -28.694 -1.144 1.00 24.66 260 LYS A C 1
ATOM 2056 O O . LYS A 1 260 ? 7.452 -29.831 -0.777 1.00 24.66 260 LYS A O 1
ATOM 2061 N N . LEU A 1 261 ? 8.542 -28.459 -2.174 1.00 23.42 261 LEU A N 1
ATOM 2062 C CA . LEU A 1 261 ? 9.259 -29.525 -2.880 1.00 23.42 261 LEU A CA 1
ATOM 2063 C C . LEU A 1 261 ? 10.452 -30.004 -2.042 1.00 23.42 261 LEU A C 1
ATOM 2065 O O . LEU A 1 261 ? 11.463 -29.314 -1.933 1.00 23.42 261 LEU A O 1
ATOM 2069 N N . SER A 1 262 ? 10.342 -31.203 -1.474 1.00 27.16 262 SER A N 1
ATOM 2070 C CA . SER A 1 262 ? 11.480 -31.996 -1.006 1.00 27.16 262 SER A CA 1
ATOM 2071 C C . SER A 1 262 ? 11.585 -33.282 -1.838 1.00 27.16 262 SER A C 1
ATOM 2073 O O . SER A 1 262 ? 10.830 -34.219 -1.598 1.00 27.16 262 SER A O 1
ATOM 2075 N N . SER A 1 263 ? 12.567 -33.306 -2.754 1.00 25.56 263 SER A N 1
ATOM 2076 C CA . SER A 1 263 ? 13.184 -34.485 -3.412 1.00 25.56 263 SER A CA 1
ATOM 2077 C C . SER A 1 263 ? 12.401 -35.220 -4.541 1.00 25.56 263 SER A C 1
ATOM 2079 O O . SER A 1 263 ? 11.196 -35.025 -4.662 1.00 25.56 263 SER A O 1
ATOM 2081 N N . PRO A 1 264 ? 13.088 -35.956 -5.463 1.00 37.41 264 PRO A N 1
ATOM 2082 C CA . PRO A 1 264 ? 12.910 -35.762 -6.920 1.00 37.41 264 PRO A CA 1
ATOM 2083 C C . PRO A 1 264 ? 12.243 -36.902 -7.739 1.00 37.41 264 PRO A C 1
ATOM 2085 O O . PRO A 1 264 ? 12.217 -38.048 -7.299 1.00 37.41 264 PRO A O 1
ATOM 2088 N N . LEU A 1 265 ? 11.912 -36.550 -9.008 1.00 26.70 265 LEU A N 1
ATOM 2089 C CA . LEU A 1 265 ? 11.719 -37.349 -10.261 1.00 26.70 265 LEU A CA 1
ATOM 2090 C C . LEU A 1 265 ? 10.263 -37.680 -10.702 1.00 26.70 265 LEU A C 1
ATOM 2092 O O . LEU A 1 265 ? 9.388 -37.680 -9.843 1.00 26.70 265 LEU A O 1
ATOM 2096 N N . PRO A 1 266 ? 9.972 -38.051 -11.990 1.00 33.25 266 PRO A N 1
ATOM 2097 C CA . PRO A 1 266 ? 10.755 -37.981 -13.248 1.00 33.25 266 PRO A CA 1
ATOM 2098 C C . PRO A 1 266 ? 10.032 -37.370 -14.497 1.00 33.25 266 PRO A C 1
ATOM 2100 O O . PRO A 1 266 ? 8.819 -37.400 -14.640 1.00 33.25 266 PRO A O 1
ATOM 2103 N N . VAL A 1 267 ? 10.850 -36.869 -15.436 1.00 31.28 267 VAL A N 1
ATOM 2104 C CA . VAL A 1 267 ? 10.878 -37.056 -16.915 1.00 31.28 267 VAL A CA 1
ATOM 2105 C C . VAL A 1 267 ? 9.577 -37.232 -17.757 1.00 31.28 267 VAL A C 1
ATOM 2107 O O . VAL A 1 267 ? 8.909 -38.255 -17.684 1.00 31.28 267 VAL A O 1
ATOM 2110 N N . ARG A 1 268 ? 9.471 -36.325 -18.759 1.00 24.95 268 ARG A N 1
ATOM 2111 C CA . ARG A 1 268 ? 8.804 -36.329 -20.099 1.00 24.95 268 ARG A CA 1
ATOM 2112 C C . ARG A 1 268 ? 7.373 -35.755 -20.259 1.00 24.95 268 ARG A C 1
ATOM 2114 O O . ARG A 1 268 ? 6.470 -36.137 -19.527 1.00 24.95 268 ARG A O 1
ATOM 2121 N N . PRO A 1 269 ? 7.145 -34.894 -21.281 1.00 28.56 269 PRO A N 1
ATOM 2122 C CA . PRO A 1 269 ? 5.821 -34.388 -21.639 1.00 28.56 269 PRO A CA 1
ATOM 2123 C C . PRO A 1 269 ? 5.078 -35.336 -22.594 1.00 28.56 269 PRO A C 1
ATOM 2125 O O . PRO A 1 269 ? 5.649 -35.817 -23.573 1.00 28.56 269 PRO A O 1
ATOM 2128 N N . VAL A 1 270 ? 3.786 -35.550 -22.339 1.00 27.98 270 VAL A N 1
ATOM 2129 C CA . VAL A 1 270 ? 2.838 -36.131 -23.301 1.00 27.98 270 VAL A CA 1
ATOM 2130 C C . VAL A 1 270 ? 2.161 -34.973 -24.039 1.00 27.98 270 VAL A C 1
ATOM 2132 O O . VAL A 1 270 ? 1.572 -34.094 -23.412 1.00 27.98 270 VAL A O 1
ATOM 2135 N N . LEU A 1 271 ? 2.287 -34.943 -25.367 1.00 28.31 271 LEU A N 1
ATOM 2136 C CA . LEU A 1 271 ? 1.594 -33.986 -26.234 1.00 28.31 271 LEU A CA 1
ATOM 2137 C C . LEU A 1 271 ? 0.106 -34.368 -26.351 1.00 28.31 271 LEU A C 1
ATOM 2139 O O . LEU A 1 271 ? -0.183 -35.556 -26.505 1.00 28.31 271 LEU A O 1
ATOM 2143 N N . PRO A 1 272 ? -0.844 -33.414 -26.351 1.00 32.88 272 PRO A N 1
ATOM 2144 C CA . PRO A 1 272 ? -2.243 -33.726 -26.608 1.00 32.88 272 PRO A CA 1
ATOM 2145 C C . PRO A 1 272 ? -2.460 -33.952 -28.108 1.00 32.88 272 PRO A C 1
ATOM 2147 O O . PRO A 1 272 ? -2.394 -33.019 -28.908 1.00 32.88 272 PRO A O 1
ATOM 2150 N N . THR A 1 273 ? -2.749 -35.191 -28.494 1.00 35.97 273 THR A N 1
ATOM 2151 C CA . THR A 1 273 ? -3.396 -35.503 -29.770 1.00 35.97 273 THR A CA 1
ATOM 2152 C C . THR A 1 273 ? -4.914 -35.500 -29.611 1.00 35.97 273 THR A C 1
ATOM 2154 O O . THR A 1 273 ? -5.446 -36.187 -28.747 1.00 35.97 273 THR A O 1
ATOM 2157 N N . GLN A 1 274 ? -5.555 -34.798 -30.550 1.00 31.28 274 GLN A N 1
ATOM 2158 C CA . GLN A 1 274 ? -6.919 -34.970 -31.065 1.00 31.28 274 GLN A CA 1
ATOM 2159 C C . GLN A 1 274 ? -8.100 -34.397 -30.258 1.00 31.28 274 GLN A C 1
ATOM 2161 O O . GLN A 1 274 ? -8.569 -34.938 -29.264 1.00 31.28 274 GLN A O 1
ATOM 2166 N N . VAL A 1 275 ? -8.632 -33.307 -30.818 1.00 35.75 275 VAL A N 1
ATOM 2167 C CA . VAL A 1 275 ? -9.993 -32.791 -30.640 1.00 35.75 275 VAL A CA 1
ATOM 2168 C C . VAL A 1 275 ? -10.944 -33.652 -31.486 1.00 35.75 275 VAL A C 1
ATOM 2170 O O . VAL A 1 275 ? -10.692 -33.774 -32.687 1.00 35.75 275 VAL A O 1
ATOM 2173 N N . PRO A 1 276 ? -12.042 -34.214 -30.949 1.00 34.44 276 PRO A N 1
ATOM 2174 C CA . PRO A 1 276 ? -13.123 -34.723 -31.782 1.00 34.44 276 PRO A CA 1
ATOM 2175 C C . PRO A 1 276 ? -13.996 -33.555 -32.251 1.00 34.44 276 PRO A C 1
ATOM 2177 O O . PRO A 1 276 ? -14.466 -32.747 -31.449 1.00 34.44 276 PRO A O 1
ATOM 2180 N N . SER A 1 277 ? -14.204 -33.474 -33.562 1.00 37.56 277 SER A N 1
ATOM 2181 C CA . SER A 1 277 ? -15.177 -32.595 -34.208 1.00 37.56 277 SER A CA 1
ATOM 2182 C C . SER A 1 277 ? -16.595 -32.891 -33.712 1.00 37.56 277 SER A C 1
ATOM 2184 O O . SER A 1 277 ? -17.035 -34.039 -33.768 1.00 37.56 277 SER A O 1
ATOM 2186 N N . LEU A 1 278 ? -17.315 -31.853 -33.290 1.00 34.56 278 LEU A N 1
ATOM 2187 C CA . LEU A 1 278 ? -18.767 -31.895 -33.125 1.00 34.56 278 LEU A CA 1
ATOM 2188 C C . LEU A 1 278 ? -19.421 -31.733 -34.505 1.00 34.56 278 LEU A C 1
ATOM 2190 O O . LEU A 1 278 ? -19.193 -30.727 -35.178 1.00 34.56 278 LEU A O 1
ATOM 2194 N N . ALA A 1 279 ? -20.204 -32.736 -34.892 1.00 41.34 279 ALA A N 1
ATOM 2195 C CA . ALA A 1 279 ? -21.335 -32.618 -35.805 1.00 41.34 279 ALA A CA 1
ATOM 2196 C C . ALA A 1 279 ? -22.610 -32.800 -34.974 1.00 41.34 279 ALA A C 1
ATOM 2198 O O . ALA A 1 279 ? -22.556 -33.613 -34.019 1.00 41.34 279 ALA A O 1
#

Nearest PDB structures (foldseek):
  3mjy-assembly1_B  TM=5.534E-01  e=1.133E-02  Leishmania major
  3tjx-assembly1_A  TM=5.576E-01  e=5.117E-02  Leishmania major
  5vje-assembly1_B  TM=4.216E-01  e=6.132E-02  Escherichia coli K-12
  3bg3-assembly1_A  TM=4.342E-01  e=4.765E-01  Homo sapiens
  1gyn-assembly1_A-2  TM=4.498E-01  e=8.200E-01  Escherichia coli

Organism: NCBI:txid170555